Protein AF-A0A9D4PHZ8-F1 (afdb_monomer_lite)

Radius of gyration: 23.49 Å; chains: 1; bounding box: 63×41×73 Å

Secondary structure (DSSP, 8-state):
-HHHHHHHHHHHHHHHHHHHHHT-TT-HHHHHHHHHHHHHHHHHHHHHHHHHHHHHHHHH--SHHHHHHHHHHHHHHHHHHHHHHHHHHHHHHHHHHHHHHHHHHHHHHHHH--SHHHHHHHHHHHHHHHHHHHHHHHHHHHHHHHHHHHHHHHHHHHHHHHHTTGGGSHHHHHHHHHHHHHHHHHHHHHHHHHHHHHHHHHTTTTS-GGGGS-BSTTS-B-SHHHHHHHHHHHHHHHHHHHHHHHHHHHHHHHHT--

Sequence (258 aa):
MTLGSSRLLRFLRNSEAYEKSASFANAESRRLRVRIRKMASLVALVVVYGLGMTVYADSTTHDSRVRVPVLVCSSFTLFVFLFYDSLAYIILSSCSAVLTQYLRVELVALGSCRTPRHVEQVRLRLHAIKKLKCSLNKIWHPALAVWSACLILVLCITLYAIFDGHIGQPEVWLALAYAAYASMSFADVAISSQCLSDLVQYLHRTVDPEALCFTGGGFFRLNKALLVSMAGSIITYAVILVQTSDELADHVDVSRLV

InterPro domains:
  IPR013604 7TM chemosensory receptor [PF08395] (214-244)

Structure (mmCIF, N/CA/C/O backbone):
data_AF-A0A9D4PHZ8-F1
#
_entry.id   AF-A0A9D4PHZ8-F1
#
loop_
_atom_site.group_PDB
_atom_site.id
_atom_site.type_symbol
_atom_site.label_atom_id
_atom_site.label_alt_id
_atom_site.label_comp_id
_atom_site.label_asym_id
_atom_site.label_entity_id
_atom_site.label_seq_id
_atom_site.pdbx_PDB_ins_code
_atom_site.Cartn_x
_atom_site.Cartn_y
_atom_site.Cartn_z
_atom_site.occupancy
_atom_site.B_iso_or_equiv
_atom_site.auth_seq_id
_atom_site.auth_comp_id
_atom_site.auth_asym_id
_atom_site.auth_atom_id
_atom_site.pdbx_PDB_model_num
ATOM 1 N N . MET A 1 1 ? -14.728 -5.321 -10.213 1.00 49.44 1 MET A N 1
ATOM 2 C CA . MET A 1 1 ? -14.361 -4.374 -9.128 1.00 49.44 1 MET A CA 1
ATOM 3 C C . MET A 1 1 ? -15.541 -3.648 -8.459 1.00 49.44 1 MET A C 1
ATOM 5 O O . MET A 1 1 ? -15.346 -3.065 -7.399 1.00 49.44 1 MET A O 1
ATOM 9 N N . THR A 1 2 ? -16.775 -3.728 -8.972 1.00 55.25 2 THR A N 1
ATOM 10 C CA . THR A 1 2 ? -17.967 -3.055 -8.398 1.00 55.25 2 THR A CA 1
ATOM 11 C C . THR A 1 2 ? -18.376 -3.542 -6.998 1.00 55.25 2 THR A C 1
ATOM 13 O O . THR A 1 2 ? -19.007 -2.802 -6.248 1.00 55.25 2 THR A O 1
ATOM 16 N N . LEU A 1 3 ? -17.970 -4.749 -6.584 1.00 60.97 3 LEU A N 1
ATOM 17 C CA . LEU A 1 3 ? -18.271 -5.285 -5.247 1.00 60.97 3 LEU A CA 1
ATOM 18 C C . LEU A 1 3 ? -17.534 -4.581 -4.090 1.00 60.97 3 LEU A C 1
ATOM 20 O O . LEU A 1 3 ? -17.968 -4.690 -2.942 1.00 60.97 3 LEU A O 1
ATOM 24 N N . GLY A 1 4 ? -16.431 -3.876 -4.360 1.00 77.50 4 GLY A N 1
ATOM 25 C CA . GLY A 1 4 ? -15.645 -3.204 -3.319 1.00 77.50 4 GLY A CA 1
ATOM 26 C C . GLY A 1 4 ? -16.274 -1.897 -2.830 1.00 77.50 4 GLY A C 1
ATOM 27 O O . GLY A 1 4 ? -16.272 -1.619 -1.629 1.00 77.50 4 GLY A O 1
ATOM 28 N N . SER A 1 5 ? -16.867 -1.120 -3.740 1.00 86.25 5 SER A N 1
ATOM 29 C CA . SER A 1 5 ? -17.347 0.239 -3.452 1.00 86.25 5 SER A CA 1
ATOM 30 C C . SER A 1 5 ? -18.520 0.255 -2.471 1.00 86.25 5 SER A C 1
ATOM 32 O O . SER A 1 5 ? -18.519 1.040 -1.526 1.00 86.25 5 SER A O 1
ATOM 34 N N . SER A 1 6 ? -19.485 -0.657 -2.615 1.00 90.81 6 SER A N 1
ATOM 35 C CA . SER A 1 6 ? -20.643 -0.744 -1.712 1.00 90.81 6 SER A CA 1
ATOM 36 C C . SER A 1 6 ? -20.245 -1.120 -0.280 1.00 90.81 6 SER A C 1
ATOM 38 O O . SER A 1 6 ? -20.794 -0.585 0.687 1.00 90.81 6 SER A O 1
ATOM 40 N N . ARG A 1 7 ? -19.252 -2.005 -0.123 1.00 89.69 7 ARG A N 1
ATOM 41 C CA . ARG A 1 7 ? -18.705 -2.390 1.187 1.00 89.69 7 ARG A CA 1
ATOM 42 C C . ARG A 1 7 ? -17.924 -1.242 1.822 1.00 89.69 7 ARG A C 1
ATOM 44 O O . ARG A 1 7 ? -18.061 -1.024 3.025 1.00 89.69 7 ARG A O 1
ATOM 51 N N . LEU A 1 8 ? -17.161 -0.495 1.025 1.00 88.88 8 LEU A N 1
ATOM 52 C CA . LEU A 1 8 ? -16.434 0.687 1.484 1.00 88.88 8 LEU A CA 1
ATOM 53 C C . LEU A 1 8 ? -17.392 1.800 1.930 1.00 88.88 8 LEU A C 1
ATOM 55 O O . LEU A 1 8 ? -17.242 2.327 3.026 1.00 88.88 8 LEU A O 1
ATOM 59 N N . LEU A 1 9 ? -18.426 2.101 1.140 1.00 90.75 9 LEU A N 1
ATOM 60 C CA . LEU A 1 9 ? -19.460 3.074 1.509 1.00 90.75 9 LEU A CA 1
ATOM 61 C C . LEU A 1 9 ? -20.182 2.673 2.799 1.00 90.75 9 LEU A C 1
ATOM 63 O O . LEU A 1 9 ? -20.426 3.510 3.666 1.00 90.75 9 LEU A O 1
ATOM 67 N N . ARG A 1 10 ? -20.475 1.378 2.968 1.00 92.69 10 ARG A N 1
ATOM 68 C CA . ARG A 1 10 ? -21.056 0.856 4.211 1.00 92.69 10 ARG A CA 1
ATOM 69 C C . ARG A 1 10 ? -20.107 1.024 5.399 1.00 92.69 10 ARG A C 1
ATOM 71 O O . ARG A 1 10 ? -20.564 1.368 6.484 1.00 92.69 10 ARG A O 1
ATOM 78 N N . PHE A 1 11 ? -18.806 0.804 5.207 1.00 91.19 11 PHE A N 1
ATOM 79 C CA . PHE A 1 11 ? -17.797 1.071 6.232 1.00 91.19 11 PHE A CA 1
ATOM 80 C C . PHE A 1 11 ? -17.778 2.556 6.619 1.00 91.19 11 PHE A C 1
ATOM 82 O O . PHE A 1 11 ? -17.871 2.852 7.806 1.00 91.19 11 PHE A O 1
ATOM 89 N N . LEU A 1 12 ? -17.755 3.466 5.639 1.00 90.75 12 LEU A N 1
ATOM 90 C CA . LEU A 1 12 ? -17.748 4.915 5.875 1.00 90.75 12 LEU A CA 1
ATOM 91 C C . LEU A 1 12 ? -19.001 5.387 6.626 1.00 90.75 12 LEU A C 1
ATOM 93 O O . LEU A 1 12 ? -18.897 6.124 7.605 1.00 90.75 12 LEU A O 1
ATOM 97 N N . ARG A 1 13 ? -20.183 4.895 6.239 1.00 93.69 13 ARG A N 1
ATOM 98 C CA . ARG A 1 13 ? -21.441 5.196 6.939 1.00 93.69 13 ARG A CA 1
ATOM 99 C C . ARG A 1 13 ? -21.431 4.678 8.382 1.00 93.69 13 ARG A C 1
ATOM 101 O O . ARG A 1 13 ? -21.882 5.370 9.290 1.00 93.69 13 ARG A O 1
ATOM 108 N N . ASN A 1 14 ? -20.896 3.478 8.612 1.00 92.56 14 ASN A N 1
ATOM 109 C CA . ASN A 1 14 ? -20.778 2.921 9.962 1.00 92.56 14 ASN A CA 1
ATOM 110 C C . ASN A 1 14 ? -19.765 3.696 10.819 1.00 92.56 14 ASN A C 1
ATOM 112 O O . ASN A 1 14 ? -20.007 3.878 12.011 1.00 92.56 14 ASN A O 1
ATOM 116 N N . SER A 1 15 ? -18.652 4.159 10.239 1.00 89.31 15 SER A N 1
ATOM 117 C CA . SER A 1 15 ? -17.696 5.009 10.958 1.00 89.31 15 SER A CA 1
ATOM 118 C C . SER A 1 15 ? -18.285 6.377 11.290 1.00 89.31 15 SER A C 1
ATOM 120 O O . SER A 1 15 ? -18.078 6.860 12.395 1.00 89.31 15 SER A O 1
ATOM 122 N N . GLU A 1 16 ? -19.078 6.965 10.392 1.00 91.44 16 GLU A N 1
ATOM 123 C CA . GLU A 1 16 ? -19.761 8.238 10.644 1.00 91.44 16 GLU A CA 1
ATOM 124 C C . GLU A 1 16 ? -20.783 8.112 11.786 1.00 91.44 16 GLU A C 1
ATOM 126 O O . GLU A 1 16 ? -20.821 8.944 12.691 1.00 91.44 16 GLU A O 1
ATOM 131 N N . ALA A 1 17 ? -21.582 7.039 11.789 1.00 91.81 17 ALA A N 1
ATOM 132 C CA . ALA A 1 17 ? -22.517 6.754 12.878 1.00 91.81 17 ALA A CA 1
ATOM 133 C C . ALA A 1 17 ? -21.788 6.565 14.221 1.00 91.81 17 ALA A C 1
ATOM 135 O O . ALA A 1 17 ? -22.239 7.073 15.250 1.00 91.81 17 ALA A O 1
ATOM 136 N N . TYR A 1 18 ? -20.637 5.884 14.205 1.00 90.06 18 TYR A N 1
ATOM 137 C CA . TYR A 1 18 ? -19.785 5.740 15.383 1.00 90.06 18 TYR A CA 1
ATOM 138 C C . TYR A 1 18 ? -19.256 7.097 15.867 1.00 90.06 18 TYR A C 1
ATOM 140 O O . TYR A 1 18 ? -19.354 7.405 17.054 1.00 90.06 18 TYR A O 1
ATOM 148 N N . GLU A 1 19 ? -18.762 7.936 14.957 1.00 89.75 19 GLU A N 1
ATOM 149 C CA . GLU A 1 19 ? -18.210 9.255 15.276 1.00 89.75 19 GLU A CA 1
ATOM 150 C C . GLU A 1 19 ? -19.261 10.182 15.901 1.00 89.75 19 GLU A C 1
ATOM 152 O O . GLU A 1 19 ? -18.988 10.805 16.930 1.00 89.75 19 GLU A O 1
ATOM 157 N N . LYS A 1 20 ? -20.490 10.174 15.364 1.00 90.38 20 LYS A N 1
ATOM 158 C CA . LYS A 1 20 ? -21.647 10.881 15.939 1.00 90.38 20 LYS A CA 1
ATOM 159 C C . LYS A 1 20 ? -21.980 10.395 17.352 1.00 90.38 20 LYS A C 1
ATOM 161 O O . LYS A 1 20 ? -22.294 11.206 18.215 1.00 90.38 20 LYS A O 1
ATOM 166 N N . SER A 1 21 ? -21.876 9.089 17.610 1.00 89.12 21 SER A N 1
ATOM 167 C CA . SER A 1 21 ? -22.185 8.511 18.928 1.00 89.12 21 SER A CA 1
ATOM 168 C C . SER A 1 21 ? -21.117 8.767 20.000 1.00 89.12 21 SER A C 1
ATOM 170 O O . SER A 1 21 ? -21.415 8.726 21.193 1.00 89.12 21 SER A O 1
ATOM 172 N N . ALA A 1 22 ? -19.872 9.016 19.591 1.00 84.00 22 ALA A N 1
ATOM 173 C CA . ALA A 1 22 ? -18.721 9.097 20.487 1.00 84.00 22 ALA A CA 1
ATOM 174 C C . ALA A 1 22 ? -18.224 10.536 20.741 1.00 84.00 22 ALA A C 1
ATOM 176 O O . ALA A 1 22 ? -17.282 10.721 21.507 1.00 84.00 22 ALA A O 1
ATOM 177 N N . SER A 1 23 ? -18.876 11.552 20.159 1.00 82.38 23 SER A N 1
ATOM 178 C CA . SER A 1 23 ? -18.613 12.982 20.405 1.00 82.38 23 SER A CA 1
ATOM 179 C C . SER A 1 23 ? -17.144 13.403 20.199 1.00 82.38 23 SER A C 1
ATOM 181 O O . SER A 1 23 ? -16.556 14.123 21.012 1.00 82.38 23 SER A O 1
ATOM 183 N N . PHE A 1 24 ? -16.524 12.974 19.096 1.00 78.75 24 PHE A N 1
ATOM 184 C CA . PHE A 1 24 ? -15.138 13.330 18.763 1.00 78.75 24 PHE A CA 1
ATOM 185 C C . PHE A 1 24 ? -15.004 14.775 18.236 1.00 78.75 24 PHE A C 1
ATOM 187 O O . PHE A 1 24 ? -14.798 14.984 17.046 1.00 78.75 24 PHE A O 1
ATOM 194 N N . ALA A 1 25 ? -15.061 15.784 19.111 1.00 67.81 25 ALA A N 1
ATOM 195 C CA . ALA A 1 25 ? -14.931 17.194 18.706 1.00 67.81 25 ALA A CA 1
ATOM 196 C C . ALA A 1 25 ? -13.485 17.636 18.362 1.00 67.81 25 ALA A C 1
ATOM 198 O O . ALA A 1 25 ? -13.296 18.598 17.630 1.00 67.81 25 ALA A O 1
ATOM 199 N N . ASN A 1 26 ? -12.449 16.924 18.833 1.00 67.38 26 ASN A N 1
ATOM 200 C CA . ASN A 1 26 ? -11.047 17.391 18.769 1.00 67.38 26 ASN A CA 1
ATOM 201 C C . ASN A 1 26 ? -10.108 16.581 17.845 1.00 67.38 26 ASN A C 1
ATOM 203 O O . ASN A 1 26 ? -8.886 16.737 17.904 1.00 67.38 26 ASN A O 1
ATOM 207 N N . ALA A 1 27 ? -10.624 15.692 16.991 1.00 66.94 27 ALA A N 1
ATOM 208 C CA . ALA A 1 27 ? -9.777 14.807 16.174 1.00 66.94 27 ALA A CA 1
ATOM 209 C C . ALA A 1 27 ? -9.234 15.449 14.876 1.00 66.94 27 ALA A C 1
ATOM 211 O O . ALA A 1 27 ? -8.373 14.866 14.210 1.00 66.94 27 ALA A O 1
ATOM 212 N N . GLU A 1 28 ? -9.707 16.638 14.500 1.00 76.69 28 GLU A N 1
ATOM 213 C CA . GLU A 1 28 ? -9.520 17.187 13.153 1.00 76.69 28 GLU A CA 1
ATOM 214 C C . GLU A 1 28 ? -8.088 17.683 12.872 1.00 76.69 28 GLU A C 1
ATOM 216 O O . GLU A 1 28 ? -7.499 17.331 11.845 1.00 76.69 28 GLU A O 1
ATOM 221 N N . SER A 1 29 ? -7.452 18.387 13.818 1.00 74.12 29 SER A N 1
ATOM 222 C CA . SER A 1 29 ? -6.110 18.963 13.598 1.00 74.12 29 SER A CA 1
ATOM 223 C C . SER A 1 29 ? -5.018 17.899 13.405 1.00 74.12 29 SER A C 1
ATOM 225 O O . SER A 1 29 ? -4.116 18.054 12.576 1.00 74.12 29 SER A O 1
ATOM 227 N N . ARG A 1 30 ? -5.115 16.760 14.111 1.00 70.94 30 ARG A N 1
ATOM 228 C CA . ARG A 1 30 ? -4.179 15.631 13.946 1.00 70.94 30 ARG A CA 1
ATOM 229 C C . ARG A 1 30 ? -4.377 14.904 12.617 1.00 70.94 30 ARG A C 1
ATOM 231 O O . ARG A 1 30 ? -3.394 14.424 12.053 1.00 70.94 30 ARG A O 1
ATOM 238 N N . ARG A 1 31 ? -5.611 14.829 12.099 1.00 76.69 31 ARG A N 1
ATOM 239 C CA . ARG A 1 31 ? -5.890 14.228 10.779 1.00 76.69 31 ARG A CA 1
ATOM 240 C C . ARG A 1 31 ? -5.235 15.035 9.658 1.00 76.69 31 ARG A C 1
ATOM 242 O O . ARG A 1 31 ? -4.688 14.437 8.733 1.00 76.69 31 ARG A O 1
ATOM 249 N N . LEU A 1 32 ? -5.223 16.365 9.769 1.00 79.38 32 LEU A N 1
ATOM 250 C CA . LEU A 1 32 ? -4.638 17.245 8.756 1.00 79.38 32 LEU A CA 1
ATOM 251 C C . LEU A 1 32 ? -3.134 16.998 8.563 1.00 79.38 32 LEU A C 1
ATOM 253 O O . LEU A 1 32 ? -2.682 16.820 7.435 1.00 79.38 32 LEU A O 1
ATOM 257 N N . ARG A 1 33 ? -2.358 16.901 9.652 1.00 76.62 33 ARG A N 1
ATOM 258 C CA . ARG A 1 33 ? -0.895 16.722 9.569 1.00 76.62 33 ARG A CA 1
ATOM 259 C C . ARG A 1 33 ? -0.500 15.413 8.871 1.00 76.62 33 ARG A C 1
ATOM 261 O O . ARG A 1 33 ? 0.419 15.395 8.056 1.00 76.62 33 ARG A O 1
ATOM 268 N N . VAL A 1 34 ? -1.224 14.325 9.150 1.00 77.50 34 VAL A N 1
ATOM 269 C CA . VAL A 1 34 ? -1.001 13.024 8.494 1.00 77.50 34 VAL A CA 1
ATOM 270 C C . VAL A 1 34 ? -1.370 13.085 7.009 1.00 77.50 34 VAL A C 1
ATOM 272 O O . VAL A 1 34 ? -0.656 12.510 6.190 1.00 77.50 34 VAL A O 1
ATOM 275 N N . ARG A 1 35 ? -2.443 13.802 6.645 1.00 81.62 35 ARG A N 1
ATOM 276 C CA . ARG A 1 35 ? -2.824 14.014 5.239 1.00 81.62 35 ARG A CA 1
ATOM 277 C C . ARG A 1 35 ? -1.765 14.804 4.477 1.00 81.62 35 ARG A C 1
ATOM 279 O O . ARG A 1 35 ? -1.376 14.368 3.402 1.00 81.62 35 ARG A O 1
ATOM 286 N N . ILE A 1 36 ? -1.252 15.896 5.047 1.00 83.62 36 ILE A N 1
ATOM 287 C CA . ILE A 1 36 ? -0.220 16.728 4.405 1.00 83.62 36 ILE A CA 1
ATOM 288 C C . ILE A 1 36 ? 1.023 15.895 4.077 1.00 83.62 36 ILE A C 1
ATOM 290 O O . ILE A 1 36 ? 1.494 15.932 2.946 1.00 83.62 36 ILE A O 1
ATOM 294 N N . ARG A 1 37 ? 1.511 15.080 5.024 1.00 81.50 37 ARG A N 1
ATOM 295 C CA . ARG A 1 37 ? 2.687 14.220 4.795 1.00 81.50 37 ARG A CA 1
ATOM 296 C C . ARG A 1 37 ? 2.482 13.246 3.626 1.00 81.50 37 ARG A C 1
ATOM 298 O O . ARG A 1 37 ? 3.387 13.066 2.822 1.00 81.50 37 ARG A O 1
ATOM 305 N N . LYS A 1 38 ? 1.295 12.641 3.523 1.00 83.44 38 LYS A N 1
ATOM 306 C CA . LYS A 1 38 ? 0.949 11.691 2.449 1.00 83.44 38 LYS A CA 1
ATOM 307 C C . LYS A 1 38 ? 0.768 12.371 1.094 1.00 83.44 38 LYS A C 1
ATOM 309 O O . LYS A 1 38 ? 1.149 11.819 0.070 1.00 83.44 38 LYS A O 1
ATOM 314 N N . MET A 1 39 ? 0.202 13.576 1.088 1.00 85.06 39 MET A N 1
ATOM 315 C CA . MET A 1 39 ? 0.101 14.377 -0.131 1.00 85.06 39 MET A CA 1
ATOM 316 C C . MET A 1 39 ? 1.486 14.807 -0.610 1.00 85.06 39 MET A C 1
ATOM 318 O O . MET A 1 39 ? 1.751 14.738 -1.802 1.00 85.06 39 MET A O 1
ATOM 322 N N . ALA A 1 40 ? 2.393 15.169 0.301 1.00 84.94 40 ALA A N 1
ATOM 323 C CA . ALA A 1 40 ? 3.766 15.514 -0.053 1.00 84.94 40 ALA A CA 1
ATOM 324 C C . ALA A 1 40 ? 4.519 14.334 -0.691 1.00 84.94 40 ALA A C 1
ATOM 326 O O . ALA A 1 40 ? 5.175 14.529 -1.709 1.00 84.94 40 ALA A O 1
ATOM 327 N N . SER A 1 41 ? 4.386 13.110 -0.158 1.00 81.25 41 SER A N 1
ATOM 328 C CA . SER A 1 41 ? 5.023 11.929 -0.763 1.00 81.25 41 SER A CA 1
ATOM 329 C C . SER A 1 41 ? 4.448 11.594 -2.142 1.00 81.25 41 SER A C 1
ATOM 331 O O . SER A 1 41 ? 5.193 11.203 -3.034 1.00 81.25 41 SER A O 1
ATOM 333 N N . LEU A 1 42 ? 3.141 11.788 -2.339 1.00 85.00 42 LEU A N 1
ATOM 334 C CA . LEU A 1 42 ? 2.497 11.611 -3.640 1.00 85.00 42 LEU A CA 1
ATOM 335 C C . LEU A 1 42 ? 2.948 12.666 -4.653 1.00 85.00 42 LEU A C 1
ATOM 337 O O . LEU A 1 42 ? 3.269 12.327 -5.785 1.00 85.00 42 LEU A O 1
ATOM 341 N N . VAL A 1 43 ? 3.012 13.936 -4.247 1.00 88.62 43 VAL A N 1
ATOM 342 C CA . VAL A 1 43 ? 3.496 15.025 -5.107 1.00 88.62 43 VAL A CA 1
ATOM 343 C C . VAL A 1 43 ? 4.951 14.785 -5.499 1.00 88.62 43 VAL A C 1
ATOM 345 O O . VAL A 1 43 ? 5.279 14.891 -6.676 1.00 88.62 43 VAL A O 1
ATOM 348 N N . ALA A 1 44 ? 5.806 14.396 -4.548 1.00 86.06 44 ALA A N 1
ATOM 349 C CA . ALA A 1 44 ? 7.195 14.053 -4.835 1.00 86.06 44 ALA A CA 1
ATOM 350 C C . ALA A 1 44 ? 7.298 12.920 -5.867 1.00 86.06 44 ALA A C 1
ATOM 352 O O . ALA A 1 44 ? 8.068 13.033 -6.817 1.00 86.06 44 ALA A O 1
ATOM 353 N N . LEU A 1 45 ? 6.477 11.872 -5.733 1.00 84.69 45 LEU A N 1
ATOM 354 C CA . LEU A 1 45 ? 6.439 10.776 -6.698 1.00 84.69 45 LEU A CA 1
ATOM 355 C C . LEU A 1 45 ? 6.029 11.255 -8.092 1.00 84.69 45 LEU A C 1
ATOM 357 O O . LEU A 1 45 ? 6.716 10.944 -9.057 1.00 84.69 45 LEU A O 1
ATOM 361 N N . VAL A 1 46 ? 4.942 12.026 -8.195 1.00 88.00 46 VAL A N 1
ATOM 362 C CA . VAL A 1 46 ? 4.444 12.570 -9.469 1.00 88.00 46 VAL A CA 1
ATOM 363 C C . VAL A 1 46 ? 5.510 13.428 -10.150 1.00 88.00 46 VAL A C 1
ATOM 365 O O . VAL A 1 46 ? 5.692 13.322 -11.359 1.00 88.00 46 VAL A O 1
ATOM 368 N N . VAL A 1 47 ? 6.242 14.241 -9.383 1.00 88.31 47 VAL A N 1
ATOM 369 C CA . VAL A 1 47 ? 7.325 15.085 -9.906 1.00 88.31 47 VAL A CA 1
ATOM 370 C C . VAL A 1 47 ? 8.490 14.237 -10.416 1.00 88.31 47 VAL A C 1
ATOM 372 O O . VAL A 1 47 ? 8.906 14.417 -11.557 1.00 88.31 47 VAL A O 1
ATOM 375 N N . VAL A 1 48 ? 8.989 13.290 -9.613 1.00 86.38 48 VAL A N 1
ATOM 376 C CA . VAL A 1 48 ? 10.112 12.414 -10.000 1.00 86.38 48 VAL A CA 1
ATOM 377 C C . VAL A 1 48 ? 9.765 11.601 -11.246 1.00 86.38 48 VAL A C 1
ATOM 379 O O . VAL A 1 48 ? 10.552 11.537 -12.187 1.00 86.38 48 VAL A O 1
ATOM 382 N N . TYR A 1 49 ? 8.560 11.039 -11.290 1.00 84.31 49 TYR A N 1
ATOM 383 C CA . TYR A 1 49 ? 8.089 10.274 -12.437 1.00 84.31 49 TYR A CA 1
ATOM 384 C C . TYR A 1 49 ? 7.855 11.126 -13.679 1.00 84.31 49 TYR A C 1
ATOM 386 O O . TYR A 1 49 ? 8.217 10.711 -14.776 1.00 84.31 49 TYR A O 1
ATOM 394 N N . GLY A 1 50 ? 7.251 12.306 -13.521 1.00 85.88 50 GLY A N 1
ATOM 395 C CA . GLY A 1 50 ? 7.034 13.236 -14.623 1.00 85.88 50 GLY A CA 1
ATOM 396 C C . GLY A 1 50 ? 8.356 13.616 -15.285 1.00 85.88 50 GLY A C 1
ATOM 397 O O . GLY A 1 50 ? 8.484 13.507 -16.501 1.00 85.88 50 GLY A O 1
ATOM 398 N N . LEU A 1 51 ? 9.365 13.956 -14.478 1.00 87.19 51 LEU A N 1
ATOM 399 C CA . LEU A 1 51 ? 10.712 14.254 -14.964 1.00 87.19 51 LEU A CA 1
ATOM 400 C C . LEU A 1 51 ? 11.357 13.036 -15.640 1.00 87.19 51 LEU A C 1
ATOM 402 O O . LEU A 1 51 ? 11.837 13.153 -16.767 1.00 87.19 51 LEU A O 1
ATOM 406 N N . GLY A 1 52 ? 11.301 11.856 -15.015 1.00 85.19 52 GLY A N 1
ATOM 407 C CA . GLY A 1 52 ? 11.848 10.624 -15.595 1.00 85.19 52 GLY A CA 1
ATOM 408 C C . GLY A 1 52 ? 11.236 10.285 -16.957 1.00 85.19 52 GLY A C 1
ATOM 409 O O . GLY A 1 52 ? 11.957 9.985 -17.905 1.00 85.19 52 GLY A O 1
ATOM 410 N N . MET A 1 53 ? 9.918 10.436 -17.095 1.00 84.12 53 MET A N 1
ATOM 411 C CA . MET A 1 53 ? 9.219 10.220 -18.363 1.00 84.12 53 MET A CA 1
ATOM 412 C C . MET A 1 53 ? 9.601 11.239 -19.437 1.00 84.12 53 MET A C 1
ATOM 414 O O . MET A 1 53 ? 9.708 10.871 -20.606 1.00 84.12 53 MET A O 1
ATOM 418 N N . THR A 1 54 ? 9.817 12.507 -19.071 1.00 85.31 54 THR A N 1
ATOM 419 C CA . THR A 1 54 ? 10.259 13.519 -20.045 1.00 85.31 54 THR A CA 1
ATOM 420 C C . THR A 1 54 ? 11.654 13.227 -20.586 1.00 85.31 54 THR A C 1
ATOM 422 O O . THR A 1 54 ? 11.866 13.364 -21.789 1.00 85.31 54 THR A O 1
ATOM 425 N N . VAL A 1 55 ? 12.568 12.756 -19.730 1.00 86.19 55 VAL A N 1
ATOM 426 C CA . VAL A 1 55 ? 13.920 12.335 -20.128 1.00 86.19 55 VAL A CA 1
ATOM 427 C C . VAL A 1 55 ? 13.853 11.085 -21.005 1.00 8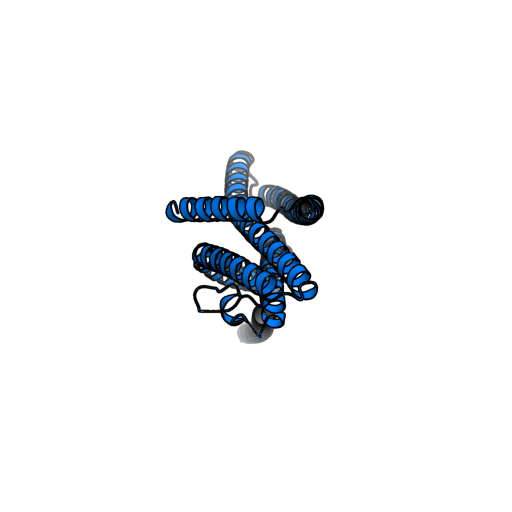6.19 55 VAL A C 1
ATOM 429 O O . VAL A 1 55 ? 14.477 11.038 -22.060 1.00 86.19 55 VAL A O 1
ATOM 432 N N . TYR A 1 56 ? 13.033 10.105 -20.622 1.00 84.44 56 TYR A N 1
ATOM 433 C CA . TYR A 1 56 ? 12.844 8.870 -21.382 1.00 84.44 56 TYR A CA 1
ATOM 434 C C . TYR A 1 56 ? 12.272 9.103 -22.790 1.00 84.44 56 TYR A C 1
ATOM 436 O O . TYR A 1 56 ? 12.716 8.509 -23.775 1.00 84.44 56 TYR A O 1
ATOM 444 N N . ALA A 1 57 ? 11.277 9.984 -22.906 1.00 85.00 57 ALA A N 1
ATOM 445 C CA . ALA A 1 57 ? 10.702 10.333 -24.199 1.00 85.00 57 ALA A CA 1
ATOM 446 C C . ALA A 1 57 ? 11.723 11.040 -25.104 1.00 85.00 57 ALA A C 1
ATOM 448 O O . ALA A 1 57 ? 11.670 10.884 -26.321 1.00 85.00 57 ALA A O 1
ATOM 449 N N . ASP A 1 58 ? 12.652 11.802 -24.524 1.00 85.88 58 ASP A N 1
ATOM 450 C CA . ASP A 1 58 ? 13.724 12.456 -25.274 1.00 85.88 58 ASP A CA 1
ATOM 451 C C . ASP A 1 58 ? 14.766 11.448 -25.784 1.00 85.88 58 ASP A C 1
ATOM 453 O O . ASP A 1 58 ? 15.201 11.555 -26.926 1.00 85.88 58 ASP A O 1
ATOM 457 N N . SER A 1 59 ? 15.099 10.419 -24.994 1.00 85.44 59 SER A N 1
ATOM 458 C CA . SER A 1 59 ? 16.094 9.408 -25.380 1.00 85.44 59 SER A CA 1
ATOM 459 C C . SER A 1 59 ? 15.594 8.392 -26.410 1.00 85.44 59 SER A C 1
ATOM 461 O O . SER A 1 59 ? 16.386 7.869 -27.189 1.00 85.44 59 SER A O 1
ATOM 463 N N . THR A 1 60 ? 14.297 8.073 -26.409 1.00 85.12 60 THR A N 1
ATOM 464 C CA . THR A 1 60 ? 13.765 6.917 -27.161 1.00 85.12 60 THR A CA 1
ATOM 465 C C . THR A 1 60 ? 13.295 7.279 -28.570 1.00 85.12 60 THR A C 1
ATOM 467 O O . THR A 1 60 ? 13.382 6.467 -29.489 1.00 85.12 60 THR A O 1
ATOM 470 N N . THR A 1 61 ? 12.783 8.495 -28.775 1.00 86.00 61 THR A N 1
ATOM 471 C CA . THR A 1 61 ? 12.199 8.893 -30.064 1.00 86.00 61 THR A CA 1
ATOM 472 C C . THR A 1 61 ? 13.050 9.947 -30.754 1.00 86.00 61 THR A C 1
ATOM 474 O O . THR A 1 61 ? 12.950 11.133 -30.446 1.00 86.00 61 THR A O 1
ATOM 477 N N . HIS A 1 62 ? 13.843 9.515 -31.736 1.00 86.50 62 HIS A N 1
ATOM 478 C CA . HIS A 1 62 ? 14.584 10.427 -32.609 1.00 86.50 62 HIS A CA 1
ATOM 479 C C . HIS A 1 62 ? 13.668 11.121 -33.643 1.00 86.50 62 HIS A C 1
ATOM 481 O O . HIS A 1 62 ? 14.008 12.189 -34.152 1.00 86.50 62 HIS A O 1
ATOM 487 N N . ASP A 1 63 ? 12.495 10.533 -33.928 1.00 91.62 63 ASP A N 1
ATOM 488 C CA . ASP A 1 63 ? 11.463 11.086 -34.814 1.00 91.62 63 ASP A CA 1
ATOM 489 C C . ASP A 1 63 ? 10.422 11.906 -34.026 1.00 91.62 63 ASP A C 1
ATOM 491 O O . ASP A 1 63 ? 9.717 11.404 -33.143 1.00 91.62 63 ASP A O 1
ATOM 495 N N . SER A 1 64 ? 10.294 13.186 -34.382 1.00 87.62 64 SER A N 1
ATOM 496 C CA . SER A 1 64 ? 9.403 14.148 -33.729 1.00 87.62 64 SER A CA 1
ATOM 497 C C . SER A 1 64 ? 7.917 13.818 -33.893 1.00 87.62 64 SER A C 1
ATOM 499 O O . SER A 1 64 ? 7.113 14.203 -33.041 1.00 87.62 64 SER A O 1
ATOM 501 N N . ARG A 1 65 ? 7.531 13.074 -34.941 1.00 92.38 65 ARG A N 1
ATOM 502 C CA . ARG A 1 65 ? 6.121 12.736 -35.209 1.00 92.38 65 ARG A CA 1
ATOM 503 C C . ARG A 1 65 ? 5.575 11.667 -34.266 1.00 92.38 65 ARG A C 1
ATOM 505 O O . ARG A 1 65 ? 4.403 11.718 -33.900 1.00 92.38 65 ARG A O 1
ATOM 512 N N . VAL A 1 66 ? 6.418 10.725 -33.847 1.00 90.75 66 VAL A N 1
ATOM 513 C CA . VAL A 1 66 ? 6.035 9.615 -32.954 1.00 90.75 66 VAL A CA 1
ATOM 514 C C . VAL A 1 66 ? 6.200 9.998 -31.477 1.00 90.75 66 VAL A C 1
ATOM 516 O O . VAL A 1 66 ? 5.532 9.440 -30.607 1.00 90.75 66 VAL A O 1
ATOM 519 N N . ARG A 1 67 ? 7.010 11.02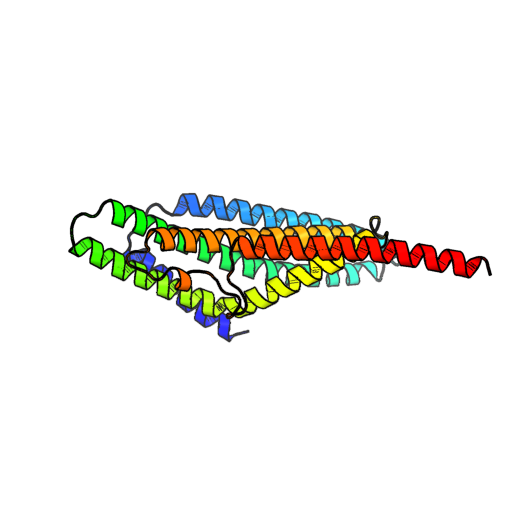2 -31.183 1.00 88.69 67 ARG A N 1
ATOM 520 C CA . ARG A 1 67 ? 7.272 11.503 -29.820 1.00 88.69 67 ARG A CA 1
ATOM 521 C C . ARG A 1 67 ? 6.011 11.932 -29.066 1.00 88.69 67 ARG A C 1
ATOM 523 O O . ARG A 1 67 ? 5.806 11.525 -27.925 1.00 88.69 67 ARG A O 1
ATOM 530 N N . VAL A 1 68 ? 5.160 12.748 -29.692 1.00 89.31 68 VAL A N 1
ATOM 531 C CA . VAL A 1 68 ? 3.944 13.287 -29.054 1.00 89.31 68 VAL A CA 1
ATOM 532 C C . VAL A 1 68 ? 2.954 12.183 -28.650 1.00 89.31 68 VAL A C 1
ATOM 534 O O . VAL A 1 68 ? 2.572 12.157 -27.479 1.00 89.31 68 VAL A O 1
ATOM 537 N N . PRO A 1 69 ? 2.539 11.252 -29.536 1.00 90.12 69 PRO A N 1
ATOM 538 C CA . PRO A 1 69 ? 1.590 10.209 -29.148 1.00 90.12 69 PRO A CA 1
ATOM 539 C C . PRO A 1 69 ? 2.162 9.241 -28.106 1.00 90.12 69 PRO A C 1
ATOM 541 O O . PRO A 1 69 ? 1.426 8.842 -27.203 1.00 90.12 69 PRO A O 1
ATOM 544 N N . VAL A 1 70 ? 3.459 8.905 -28.175 1.00 86.75 70 VAL A N 1
ATOM 545 C CA . VAL A 1 70 ? 4.117 8.068 -27.157 1.00 86.75 70 VAL A CA 1
ATOM 546 C C . VAL A 1 70 ? 4.099 8.768 -25.801 1.00 86.75 70 VAL A C 1
ATOM 548 O O . VAL A 1 70 ? 3.645 8.177 -24.826 1.00 86.75 70 VAL A O 1
ATOM 551 N N . LEU A 1 71 ? 4.482 10.047 -25.742 1.00 87.88 71 LEU A N 1
ATOM 552 C CA . LEU A 1 71 ? 4.458 10.818 -24.499 1.00 87.88 71 LEU A CA 1
ATOM 553 C C . LEU A 1 71 ? 3.048 10.880 -23.898 1.00 87.88 71 LEU A C 1
ATOM 555 O O . LEU A 1 71 ? 2.883 10.606 -22.713 1.00 87.88 71 LEU A O 1
ATOM 559 N N . VAL A 1 72 ? 2.025 11.176 -24.707 1.00 90.44 72 VAL A N 1
ATOM 560 C CA . VAL A 1 72 ? 0.628 11.243 -24.242 1.00 90.44 72 VAL A CA 1
ATOM 561 C C . VAL A 1 72 ? 0.151 9.888 -23.716 1.00 90.44 72 VAL A C 1
ATOM 563 O O . VAL A 1 72 ? -0.429 9.823 -22.631 1.00 90.44 72 VAL A O 1
ATOM 566 N N . CYS A 1 73 ? 0.419 8.800 -24.443 1.00 89.31 73 CYS A N 1
ATOM 567 C CA . CYS A 1 73 ? 0.015 7.452 -24.046 1.00 89.31 73 CYS A CA 1
ATOM 568 C C . CYS A 1 73 ? 0.717 7.003 -22.755 1.00 89.31 73 CYS A C 1
ATOM 570 O O . CYS A 1 73 ? 0.072 6.501 -21.828 1.00 89.31 73 CYS A O 1
ATOM 572 N N . SER A 1 74 ? 2.025 7.245 -22.650 1.00 84.44 74 SER A N 1
ATOM 573 C CA . SER A 1 74 ? 2.801 6.907 -21.461 1.00 84.44 74 SER A CA 1
ATOM 574 C C . SER A 1 74 ? 2.405 7.764 -20.258 1.00 84.44 74 SER A C 1
ATOM 576 O O . SER A 1 74 ? 2.236 7.226 -19.166 1.00 84.44 74 SER A O 1
ATOM 578 N N . SER A 1 75 ? 2.169 9.069 -20.439 1.00 86.31 75 SER A N 1
ATOM 579 C CA . SER A 1 75 ? 1.647 9.942 -19.379 1.00 86.31 75 SER A CA 1
ATOM 580 C C . SER A 1 75 ? 0.264 9.500 -18.902 1.00 86.31 75 SER A C 1
ATOM 582 O O . SER A 1 75 ? 0.010 9.488 -17.699 1.00 86.31 75 SER A O 1
ATOM 584 N N . PHE A 1 76 ? -0.623 9.097 -19.815 1.00 89.94 76 PHE A N 1
ATOM 585 C CA . PHE A 1 76 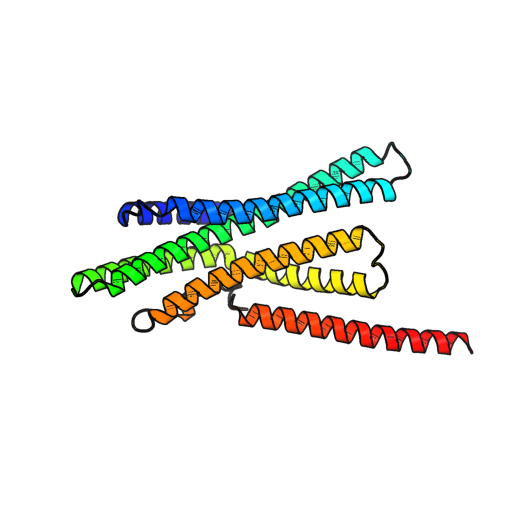? -1.949 8.601 -19.454 1.00 89.94 76 PHE A CA 1
ATOM 586 C C . PHE A 1 76 ? -1.876 7.279 -18.682 1.00 89.94 76 PHE A C 1
ATOM 588 O O . PHE A 1 76 ? -2.485 7.148 -17.621 1.00 89.94 76 PHE A O 1
ATOM 595 N N . THR A 1 77 ? -1.084 6.321 -19.168 1.00 85.75 77 THR A N 1
ATOM 596 C CA . THR A 1 77 ? -0.878 5.023 -18.504 1.00 85.75 77 THR A CA 1
ATOM 597 C C . THR A 1 77 ? -0.299 5.216 -17.104 1.00 85.75 77 THR A C 1
ATOM 599 O O . THR A 1 77 ? -0.801 4.645 -16.134 1.00 85.75 77 THR A O 1
ATOM 602 N N . LEU A 1 78 ? 0.697 6.094 -16.979 1.00 83.19 78 LEU A N 1
ATOM 603 C CA . LEU A 1 78 ? 1.287 6.460 -15.700 1.00 83.19 78 LEU A CA 1
ATOM 604 C C . LEU A 1 78 ? 0.258 7.101 -14.767 1.00 83.19 78 LEU A C 1
ATOM 606 O O . LEU A 1 78 ? 0.185 6.731 -13.599 1.00 83.19 78 LEU A O 1
ATOM 610 N N . PHE A 1 79 ? -0.547 8.041 -15.261 1.00 85.56 79 PHE A N 1
ATOM 611 C CA . PHE A 1 79 ? -1.575 8.694 -14.457 1.00 85.56 79 PHE A CA 1
ATOM 612 C C . PHE A 1 79 ? -2.585 7.682 -13.912 1.00 85.56 79 PHE A C 1
ATOM 614 O O . PHE A 1 79 ? -2.888 7.699 -12.721 1.00 85.56 79 PHE A O 1
ATOM 621 N N . VAL A 1 80 ? -3.064 6.765 -14.756 1.00 87.38 80 VAL A N 1
ATOM 622 C CA . VAL A 1 80 ? -3.994 5.704 -14.345 1.00 87.38 80 VAL A CA 1
ATOM 623 C C . VAL A 1 80 ? -3.354 4.795 -13.296 1.00 87.38 80 VAL A C 1
ATOM 625 O O . VAL A 1 80 ? -3.990 4.488 -12.286 1.00 87.38 80 VAL A O 1
ATOM 628 N N . PHE A 1 81 ? -2.096 4.403 -13.496 1.00 83.88 81 PHE A N 1
ATOM 629 C CA . PHE A 1 81 ? -1.361 3.551 -12.566 1.00 83.88 81 PHE A CA 1
ATOM 630 C C . PHE A 1 81 ? -1.124 4.233 -11.212 1.00 83.88 81 PHE A C 1
ATOM 632 O O . PHE A 1 81 ? -1.480 3.682 -10.169 1.00 83.88 81 PHE A O 1
ATOM 639 N N . LEU A 1 82 ? -0.605 5.465 -11.226 1.00 82.69 82 LEU A N 1
ATOM 640 C CA . LEU A 1 82 ? -0.379 6.270 -10.028 1.00 82.69 82 LEU A CA 1
ATOM 641 C C . LEU A 1 82 ? -1.679 6.521 -9.279 1.00 82.69 82 LEU A C 1
ATOM 643 O O . LEU A 1 82 ? -1.706 6.402 -8.057 1.00 82.69 82 LEU A O 1
ATOM 647 N N . PHE A 1 83 ? -2.757 6.848 -9.991 1.00 84.69 83 PHE A N 1
ATOM 648 C CA . PHE A 1 83 ? -4.058 7.071 -9.380 1.00 84.69 83 PHE A CA 1
ATOM 649 C C . PHE A 1 83 ? -4.580 5.796 -8.722 1.00 84.69 83 PHE A C 1
ATOM 651 O O . PHE A 1 83 ? -5.051 5.848 -7.589 1.00 84.69 83 PHE A O 1
ATOM 658 N N . TYR A 1 84 ? -4.458 4.651 -9.392 1.00 85.38 84 TYR A N 1
ATOM 659 C CA . TYR A 1 84 ? -4.900 3.368 -8.861 1.00 85.38 84 TYR A CA 1
ATOM 660 C C . TYR A 1 84 ? -4.139 2.969 -7.584 1.00 85.38 84 TYR A C 1
ATOM 662 O O . TYR A 1 84 ? -4.769 2.684 -6.561 1.00 85.38 84 TYR A O 1
ATOM 670 N N . ASP A 1 85 ? -2.804 3.011 -7.615 1.00 85.38 85 ASP A N 1
ATOM 671 C CA . ASP A 1 85 ? -1.946 2.625 -6.484 1.00 85.38 85 ASP A CA 1
ATOM 672 C C . ASP A 1 85 ? -2.067 3.624 -5.317 1.00 85.38 85 ASP A C 1
ATOM 674 O O . ASP A 1 85 ? -2.324 3.261 -4.163 1.00 85.38 85 ASP A O 1
ATOM 678 N N . SER A 1 86 ? -2.022 4.922 -5.630 1.00 86.50 86 SER A N 1
ATOM 679 C CA . SER A 1 86 ? -2.128 5.986 -4.628 1.00 86.50 86 SER A CA 1
ATOM 680 C C . SER A 1 86 ? -3.491 6.017 -3.952 1.00 86.50 86 SER A C 1
ATOM 682 O O . SER A 1 86 ? -3.573 6.253 -2.747 1.00 86.50 86 SER A O 1
ATOM 684 N N . LEU A 1 87 ? -4.580 5.790 -4.692 1.00 86.88 87 LEU A N 1
ATOM 685 C CA . LEU A 1 87 ? -5.927 5.803 -4.125 1.00 86.88 87 LEU A CA 1
ATOM 686 C C . LEU A 1 87 ? -6.106 4.660 -3.125 1.00 86.88 87 LEU A C 1
ATOM 688 O O . LEU A 1 87 ? -6.662 4.876 -2.044 1.00 86.88 87 LEU A O 1
ATOM 692 N N . ALA A 1 88 ? -5.583 3.472 -3.440 1.00 87.38 88 ALA A N 1
ATOM 693 C CA . ALA A 1 88 ? -5.582 2.344 -2.519 1.00 87.38 88 ALA A CA 1
ATOM 694 C C . ALA A 1 88 ? -4.827 2.670 -1.223 1.00 87.38 88 ALA A C 1
ATOM 696 O O . ALA A 1 88 ? -5.381 2.523 -0.125 1.00 87.38 88 ALA A O 1
ATOM 697 N N . TYR A 1 89 ? -3.608 3.199 -1.348 1.00 89.31 89 TYR A N 1
ATOM 698 C CA . TYR A 1 89 ? -2.798 3.626 -0.211 1.00 89.31 89 TYR A CA 1
ATOM 699 C C . TYR A 1 89 ? -3.486 4.719 0.624 1.00 89.31 89 TYR A C 1
ATOM 701 O O . TYR A 1 89 ? -3.603 4.587 1.847 1.00 89.31 89 TYR A O 1
ATOM 709 N N . ILE A 1 90 ? -3.989 5.784 -0.010 1.00 88.94 90 ILE A N 1
ATOM 710 C CA . ILE A 1 90 ? -4.619 6.923 0.673 1.00 88.94 90 ILE A CA 1
ATOM 711 C C . ILE A 1 90 ? -5.846 6.469 1.457 1.00 88.94 90 ILE A C 1
ATOM 713 O O . ILE A 1 90 ? -5.990 6.843 2.627 1.00 88.94 90 ILE A O 1
ATOM 717 N N . ILE A 1 91 ? -6.724 5.668 0.847 1.00 89.81 91 ILE A N 1
ATOM 718 C CA . ILE A 1 91 ? -7.944 5.194 1.505 1.00 89.81 91 ILE A CA 1
ATOM 719 C C . ILE A 1 91 ? -7.582 4.293 2.681 1.00 89.81 91 ILE A C 1
ATOM 721 O O . ILE A 1 91 ? -8.047 4.536 3.799 1.00 89.81 91 ILE A O 1
ATOM 725 N N . LEU A 1 92 ? -6.732 3.287 2.460 1.00 90.00 92 LEU A N 1
ATOM 726 C CA . LEU A 1 92 ? -6.379 2.319 3.493 1.00 90.00 92 LEU A CA 1
ATOM 727 C C . LEU A 1 92 ? -5.648 2.987 4.659 1.00 90.00 92 LEU A C 1
ATOM 729 O O . LEU A 1 92 ? -6.023 2.790 5.815 1.00 90.00 92 LEU A O 1
ATOM 733 N N . SER A 1 93 ? -4.659 3.829 4.359 1.00 88.69 93 SER A N 1
ATOM 734 C CA . SER A 1 93 ? -3.867 4.526 5.370 1.00 88.69 93 SER A CA 1
ATOM 735 C C . SER A 1 93 ? -4.679 5.614 6.095 1.00 88.69 93 SER A C 1
ATOM 737 O O . SER A 1 93 ? -4.380 5.969 7.236 1.00 88.69 93 SER A O 1
ATOM 739 N N . SER A 1 94 ? -5.723 6.177 5.476 1.00 87.94 94 SER A N 1
ATOM 740 C CA . SER A 1 94 ? -6.656 7.083 6.171 1.00 87.94 94 SER A CA 1
ATOM 741 C C . SER A 1 94 ? -7.581 6.313 7.113 1.00 87.94 94 SER A C 1
ATOM 743 O O . SER A 1 94 ? -7.768 6.718 8.259 1.00 87.94 94 SER A O 1
ATOM 745 N N . CYS A 1 95 ? -8.121 5.181 6.655 1.00 90.81 95 CYS A N 1
ATOM 746 C CA . CYS A 1 95 ? -9.014 4.339 7.445 1.00 90.81 95 CYS A CA 1
ATOM 747 C C . CYS A 1 95 ? -8.295 3.722 8.653 1.00 90.81 95 CYS A C 1
ATOM 749 O O . CYS A 1 95 ? -8.844 3.734 9.753 1.00 90.81 95 CYS A O 1
ATOM 751 N N . SER A 1 96 ? -7.062 3.232 8.478 1.00 90.25 96 SER A N 1
ATOM 752 C CA . SER A 1 96 ? -6.250 2.696 9.576 1.00 90.25 96 SER A CA 1
ATOM 753 C C . SER A 1 96 ? -5.920 3.775 10.610 1.00 90.25 96 SER A C 1
ATOM 755 O O . SER A 1 96 ? -6.125 3.550 11.799 1.00 90.25 96 SER A O 1
ATOM 757 N N . ALA A 1 97 ? -5.517 4.973 10.170 1.00 88.06 97 ALA A N 1
ATOM 758 C CA . ALA A 1 97 ? -5.214 6.089 11.063 1.00 88.06 97 ALA A CA 1
ATOM 759 C C . ALA A 1 97 ? -6.427 6.511 11.910 1.00 88.06 97 ALA A C 1
ATOM 761 O O . ALA A 1 97 ? -6.285 6.756 13.110 1.00 88.06 97 ALA A O 1
ATOM 762 N N . VAL A 1 98 ? -7.619 6.570 11.308 1.00 88.06 98 VAL A N 1
ATOM 763 C CA . VAL A 1 98 ? -8.871 6.860 12.026 1.00 88.06 98 VAL A CA 1
ATOM 764 C C . VAL A 1 98 ? -9.170 5.772 13.061 1.00 88.06 98 VAL A C 1
ATOM 766 O O . VAL A 1 98 ? -9.474 6.086 14.211 1.00 88.06 98 VAL A O 1
ATOM 769 N N . LEU A 1 99 ? -8.996 4.498 12.702 1.00 90.75 99 LEU A N 1
ATOM 770 C CA . LEU A 1 99 ? -9.187 3.374 13.622 1.00 90.75 99 LEU A CA 1
ATOM 771 C C . LEU A 1 99 ? -8.228 3.423 14.817 1.00 90.75 99 LEU A C 1
ATOM 773 O O . LEU A 1 99 ? -8.653 3.244 15.957 1.00 90.75 99 LEU A O 1
ATOM 777 N N . THR A 1 100 ? -6.950 3.719 14.571 1.00 89.69 100 THR A N 1
ATOM 778 C CA . THR A 1 100 ? -5.947 3.905 15.625 1.00 89.69 100 THR A CA 1
ATOM 779 C C . THR A 1 100 ? -6.329 5.057 16.555 1.00 89.69 100 THR A C 1
ATOM 781 O O . THR A 1 100 ? -6.144 4.952 17.766 1.00 89.69 100 THR A O 1
ATOM 784 N N . GLN A 1 101 ? -6.882 6.154 16.025 1.00 89.00 101 GLN A N 1
ATOM 785 C CA . GLN A 1 101 ? -7.356 7.273 16.845 1.00 89.00 101 GLN A CA 1
ATOM 786 C C . GLN A 1 101 ? -8.547 6.885 17.723 1.00 89.00 101 GLN A C 1
ATOM 788 O O . GLN A 1 101 ? -8.512 7.168 18.919 1.00 89.00 101 GLN A O 1
ATOM 793 N N . TYR A 1 102 ? -9.559 6.216 17.160 1.00 90.06 102 TYR A N 1
ATOM 794 C CA . TYR A 1 102 ? -10.705 5.734 17.936 1.00 90.06 102 TYR A CA 1
ATOM 795 C C . TYR A 1 102 ? -10.249 4.829 19.075 1.00 90.06 102 TYR A C 1
ATOM 797 O O . TYR A 1 102 ? -10.637 5.031 20.222 1.00 90.06 102 TYR A O 1
ATOM 805 N N . LEU A 1 103 ? -9.350 3.892 18.778 1.00 90.12 103 LEU A N 1
ATOM 806 C CA . LEU A 1 103 ? -8.857 2.951 19.769 1.00 90.12 103 LEU A CA 1
ATOM 807 C C . LEU A 1 103 ? -8.028 3.636 20.868 1.00 90.12 103 LEU A C 1
ATOM 809 O O . LEU A 1 103 ? -8.178 3.301 22.037 1.00 90.12 103 LEU A O 1
ATOM 813 N N . ARG A 1 104 ? -7.210 4.642 20.527 1.00 90.00 104 ARG A N 1
ATOM 814 C CA . ARG A 1 104 ? -6.478 5.439 21.529 1.00 90.00 104 ARG A CA 1
ATOM 815 C C . ARG A 1 104 ? -7.409 6.188 22.475 1.00 90.00 104 ARG A C 1
ATOM 817 O O . ARG A 1 104 ? -7.128 6.233 23.666 1.00 90.00 104 ARG A O 1
ATOM 824 N N . VAL A 1 105 ? -8.482 6.791 21.965 1.00 89.12 105 VAL A N 1
ATOM 825 C CA . VAL A 1 105 ? -9.421 7.538 22.816 1.00 89.12 105 VAL A CA 1
ATOM 826 C C . VAL A 1 105 ? -10.176 6.603 23.752 1.00 89.12 105 VAL A C 1
ATOM 828 O O . VAL A 1 105 ? -10.270 6.901 24.938 1.00 89.12 105 VAL A O 1
ATOM 831 N N . GLU A 1 106 ? -10.629 5.449 23.263 1.00 90.00 106 GLU A N 1
ATOM 832 C CA . GLU A 1 106 ? -11.268 4.443 24.119 1.00 90.00 106 GLU A CA 1
ATOM 833 C C . GLU A 1 106 ? -10.297 3.883 25.172 1.00 90.00 106 GLU A C 1
ATOM 835 O O . GLU A 1 106 ? -10.689 3.653 26.312 1.00 90.00 106 GLU A O 1
ATOM 840 N N . LEU A 1 107 ? -9.011 3.726 24.837 1.00 88.44 107 LEU A N 1
ATOM 841 C CA . LEU A 1 107 ? -7.985 3.274 25.782 1.00 88.44 107 LEU A CA 1
ATOM 842 C C . LEU A 1 107 ? -7.728 4.311 26.888 1.00 88.44 107 LEU A C 1
ATOM 844 O O . LEU A 1 107 ? -7.647 3.949 28.061 1.00 88.44 107 LEU A O 1
ATOM 848 N N . VAL A 1 108 ? -7.668 5.602 26.542 1.00 89.50 108 VAL A N 1
ATOM 849 C CA . VAL A 1 108 ? -7.573 6.691 27.532 1.00 89.50 108 VAL A CA 1
ATOM 850 C C . VAL A 1 108 ? -8.825 6.738 28.410 1.00 89.50 108 VAL A C 1
ATOM 852 O O . VAL A 1 108 ? -8.707 6.824 29.631 1.00 89.50 108 VAL A O 1
ATOM 855 N N . ALA A 1 109 ? -10.016 6.612 27.816 1.00 88.56 109 ALA A N 1
ATOM 856 C CA . ALA A 1 109 ? -11.273 6.572 28.558 1.00 88.56 109 ALA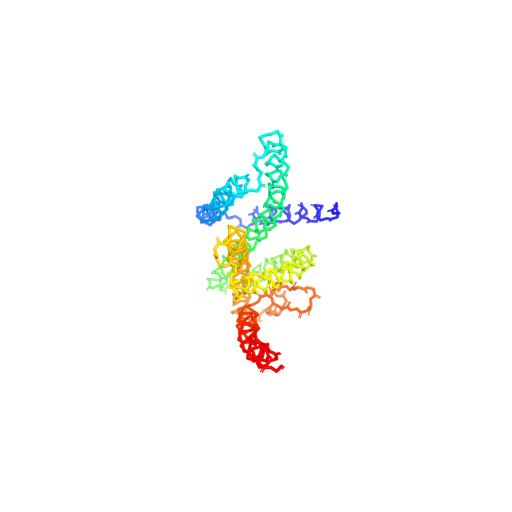 A CA 1
ATOM 857 C C . ALA A 1 109 ? -11.320 5.387 29.535 1.00 88.56 109 ALA A C 1
ATOM 859 O O . ALA A 1 109 ? -11.732 5.555 30.683 1.00 88.56 109 ALA A O 1
ATOM 860 N N . LEU A 1 110 ? -10.834 4.212 29.120 1.00 88.25 110 LEU A N 1
ATOM 861 C CA . LEU A 1 110 ? -10.745 3.030 29.976 1.00 88.25 110 LEU A CA 1
ATOM 862 C C . LEU A 1 110 ? -9.827 3.266 31.182 1.00 88.25 110 LEU A C 1
ATOM 864 O O . LEU A 1 110 ? -10.179 2.875 32.291 1.00 88.25 110 LEU A O 1
ATOM 868 N N . GLY A 1 111 ? -8.688 3.936 30.980 1.00 87.50 111 GLY A N 1
ATOM 869 C CA . GLY A 1 111 ? -7.747 4.263 32.055 1.00 87.50 111 GLY A CA 1
ATOM 870 C C . GLY A 1 111 ? -8.320 5.211 33.116 1.00 87.50 111 GLY A C 1
ATOM 871 O O . GLY A 1 111 ? -7.926 5.143 34.278 1.00 87.50 111 GLY A O 1
ATOM 872 N N . SER A 1 112 ? -9.273 6.071 32.744 1.00 87.88 112 SER A N 1
ATOM 873 C CA . SER A 1 112 ? -9.916 7.020 33.665 1.00 87.88 112 SER A CA 1
ATOM 874 C C . SER A 1 112 ? -11.201 6.490 34.320 1.00 87.88 112 SER A C 1
ATOM 876 O O . SER A 1 112 ? -11.673 7.071 35.299 1.00 87.88 112 SER A O 1
ATOM 878 N N . CYS A 1 113 ? -11.788 5.399 33.820 1.00 84.00 113 CYS A N 1
ATOM 879 C CA . CYS A 1 113 ? -13.069 4.889 34.312 1.00 84.00 113 CYS A CA 1
ATOM 880 C C . CYS A 1 113 ? -12.910 3.960 35.523 1.00 84.00 113 CYS A C 1
ATOM 882 O O . CYS A 1 113 ? -12.289 2.906 35.438 1.00 84.00 113 CYS A O 1
ATOM 884 N N . ARG A 1 114 ? -13.559 4.305 36.645 1.00 82.75 114 ARG A N 1
ATOM 885 C CA . ARG A 1 114 ? -13.612 3.456 37.854 1.00 82.75 114 ARG A CA 1
ATOM 886 C C . ARG A 1 114 ? -14.910 2.667 38.018 1.00 82.75 114 ARG A C 1
ATOM 888 O O . ARG A 1 114 ? -14.966 1.757 38.837 1.00 82.75 114 ARG A O 1
ATOM 895 N N . THR A 1 115 ? -15.964 3.009 37.276 1.00 91.31 115 THR A N 1
ATOM 896 C CA . THR A 1 115 ? -17.281 2.384 37.468 1.00 91.31 115 THR A CA 1
ATOM 897 C C . THR A 1 115 ? -17.525 1.253 36.463 1.00 91.31 115 THR A C 1
ATOM 899 O O . THR A 1 115 ? -17.208 1.399 35.278 1.00 91.31 115 THR A O 1
ATOM 902 N N . PRO A 1 116 ? -18.145 0.138 36.891 1.00 88.38 116 PRO A N 1
ATOM 903 C CA . PRO A 1 116 ? -18.354 -1.035 36.038 1.00 88.38 116 PRO A CA 1
ATOM 904 C C . PRO A 1 116 ? -19.235 -0.736 34.817 1.00 88.38 116 PRO A C 1
ATOM 906 O O . PRO A 1 116 ? -19.004 -1.283 33.743 1.00 88.38 116 PRO A O 1
ATOM 909 N N . ARG A 1 117 ? -20.195 0.193 34.940 1.00 90.12 117 ARG A N 1
ATOM 910 C CA . ARG A 1 117 ? -21.053 0.617 33.818 1.00 90.12 117 ARG A CA 1
ATOM 911 C C . ARG A 1 117 ? -20.260 1.266 32.681 1.00 90.12 117 ARG A C 1
ATOM 913 O O . ARG A 1 117 ? -20.533 0.988 31.519 1.00 90.12 117 ARG A O 1
ATOM 920 N N . HIS A 1 118 ? -19.267 2.096 33.006 1.00 88.06 118 HIS A N 1
ATOM 921 C CA . HIS A 1 118 ? -18.442 2.747 31.987 1.00 88.06 118 HIS A CA 1
ATOM 922 C C . HIS A 1 118 ? -17.496 1.750 31.310 1.00 88.06 118 HIS A C 1
ATOM 924 O O . HIS A 1 118 ? -17.317 1.809 30.096 1.00 88.06 118 HIS A O 1
ATOM 930 N N . VAL A 1 119 ? -16.950 0.791 32.065 1.00 87.75 119 VAL A N 1
ATOM 931 C CA . VAL A 1 119 ? -16.127 -0.293 31.500 1.00 87.75 119 VAL A CA 1
ATOM 932 C C . VAL A 1 119 ? -16.925 -1.106 30.480 1.00 87.75 119 VAL A C 1
ATOM 934 O O . VAL A 1 119 ? -16.417 -1.401 29.399 1.00 87.75 119 VAL A O 1
ATOM 937 N N . GLU A 1 120 ? -18.184 -1.423 30.784 1.00 89.50 120 GLU A N 1
ATOM 938 C CA . GLU A 1 120 ? -19.043 -2.163 29.859 1.00 89.50 120 GLU A CA 1
ATOM 939 C C . GLU A 1 120 ? -19.374 -1.351 28.597 1.00 89.50 120 GLU A C 1
ATOM 941 O O . GLU A 1 120 ? -19.310 -1.869 27.481 1.00 89.50 120 GLU A O 1
ATOM 946 N N . GLN A 1 121 ? -19.616 -0.045 28.733 1.00 91.19 121 GLN A N 1
ATOM 947 C CA . GLN A 1 121 ? -19.825 0.831 27.579 1.00 91.19 121 GLN A CA 1
ATOM 948 C C . GLN A 1 121 ? -18.586 0.907 26.669 1.00 91.19 121 GLN A C 1
ATOM 950 O O . GLN A 1 121 ? -18.719 0.820 25.445 1.00 91.19 121 GLN A O 1
ATOM 955 N N . VAL A 1 122 ? -17.383 1.016 27.244 1.00 89.06 122 VAL A N 1
ATOM 956 C CA . VAL A 1 122 ? -16.120 1.001 26.484 1.00 89.06 122 VAL A CA 1
ATOM 957 C C . VAL A 1 122 ? -15.925 -0.342 25.775 1.00 89.06 122 VAL A C 1
ATOM 959 O O . VAL A 1 122 ? -15.527 -0.372 24.611 1.00 89.06 122 VAL A O 1
ATOM 962 N N . ARG A 1 123 ? -16.272 -1.468 26.415 1.00 87.25 123 ARG A N 1
ATOM 963 C CA . ARG A 1 123 ? -16.232 -2.796 25.774 1.00 87.25 123 ARG A CA 1
ATOM 964 C C . ARG A 1 123 ? -17.142 -2.879 24.551 1.00 87.25 123 ARG A C 1
ATOM 966 O O . ARG A 1 123 ? -16.704 -3.362 23.506 1.00 87.25 123 ARG A O 1
ATOM 973 N N . LEU A 1 124 ? -18.374 -2.376 24.646 1.00 90.81 124 LEU A N 1
ATOM 974 C CA . LEU A 1 124 ? -19.309 -2.346 23.515 1.00 90.81 124 LEU A CA 1
ATOM 975 C C . LEU A 1 124 ? -18.769 -1.497 22.354 1.00 90.81 124 LEU A C 1
ATOM 977 O O . LEU A 1 124 ? -18.829 -1.915 21.194 1.00 90.81 124 LEU A O 1
ATOM 981 N N . ARG A 1 125 ? -18.176 -0.336 22.652 1.00 90.94 125 ARG A N 1
ATOM 982 C CA . ARG A 1 125 ? -17.544 0.530 21.642 1.00 90.94 125 ARG A CA 1
ATOM 983 C C . ARG A 1 125 ? -16.341 -0.132 20.985 1.00 90.94 125 ARG A C 1
ATOM 985 O O . ARG A 1 125 ? -16.217 -0.128 19.761 1.00 90.94 125 ARG A O 1
ATOM 992 N N . LEU A 1 126 ? -15.499 -0.789 21.772 1.00 89.06 126 LEU A N 1
ATOM 993 C CA . LEU A 1 126 ? -14.360 -1.541 21.266 1.00 89.06 126 LEU A CA 1
ATOM 994 C C . LEU A 1 126 ? -14.794 -2.705 20.365 1.00 89.06 126 LEU A C 1
ATOM 996 O O . LEU A 1 126 ? -14.166 -2.961 19.336 1.00 89.06 126 LEU A O 1
ATOM 1000 N N . HIS A 1 127 ? -15.902 -3.374 20.696 1.00 89.62 127 HIS A N 1
ATOM 1001 C CA . HIS A 1 127 ? -16.494 -4.390 19.830 1.00 89.62 127 HIS A CA 1
ATOM 1002 C C . HIS A 1 127 ? -16.943 -3.800 18.481 1.00 89.62 127 HIS A C 1
ATOM 1004 O O . HIS A 1 127 ? -16.706 -4.403 17.429 1.00 89.62 127 HIS A O 1
ATOM 1010 N N . ALA A 1 128 ? -17.515 -2.591 18.477 1.00 91.38 128 ALA A N 1
ATOM 1011 C CA . ALA A 1 128 ? -17.848 -1.878 17.243 1.00 91.38 128 ALA A CA 1
ATOM 1012 C C . ALA A 1 128 ? -16.594 -1.536 16.414 1.00 91.38 128 ALA A C 1
ATOM 1014 O O . ALA A 1 128 ? -16.580 -1.783 15.205 1.00 91.38 128 ALA A O 1
ATOM 1015 N N . ILE A 1 129 ? -15.512 -1.070 17.052 1.00 91.31 129 ILE A N 1
ATOM 1016 C CA . ILE A 1 129 ? -14.217 -0.825 16.389 1.00 91.31 129 ILE A CA 1
ATOM 1017 C C . ILE A 1 129 ? -13.656 -2.124 15.790 1.00 91.31 129 ILE A C 1
ATOM 1019 O O . ILE A 1 129 ? -13.232 -2.141 14.632 1.00 91.31 129 ILE A O 1
ATOM 1023 N N . LYS A 1 130 ? -13.713 -3.242 16.525 1.00 89.81 130 LYS A N 1
ATOM 1024 C CA . LYS A 1 130 ? -13.299 -4.562 16.024 1.00 89.81 130 LYS A CA 1
ATOM 1025 C C . LYS A 1 130 ? -14.108 -4.961 14.788 1.00 89.81 130 LYS A C 1
ATOM 1027 O O . LYS A 1 130 ? -13.532 -5.405 13.795 1.00 89.81 130 LYS A O 1
ATOM 1032 N N . LYS A 1 131 ? -15.428 -4.751 14.798 1.00 91.25 131 LYS A N 1
ATOM 1033 C CA . LYS A 1 131 ? -16.302 -5.018 13.644 1.00 91.25 131 LYS A CA 1
ATOM 1034 C C . LYS A 1 131 ? -15.943 -4.142 12.438 1.00 91.25 131 LYS A C 1
ATOM 1036 O O . LYS A 1 131 ? -15.873 -4.661 11.321 1.00 91.25 131 LYS A O 1
ATOM 1041 N N . LEU A 1 132 ? -15.663 -2.853 12.655 1.00 92.00 132 LEU A N 1
ATOM 1042 C CA . LEU A 1 132 ? -15.183 -1.929 11.620 1.00 92.00 132 LEU A CA 1
ATOM 1043 C C . LEU A 1 132 ? -13.862 -2.418 11.015 1.00 92.00 132 LEU A C 1
ATOM 1045 O O . LEU A 1 132 ? -13.759 -2.536 9.793 1.00 92.00 132 LEU A O 1
ATOM 1049 N N . LYS A 1 133 ? -12.888 -2.800 11.848 1.00 91.06 133 LYS A N 1
ATOM 1050 C CA . LYS A 1 133 ? -11.612 -3.358 11.385 1.00 91.06 133 LYS A CA 1
ATOM 1051 C C . LYS A 1 133 ? -11.799 -4.642 10.585 1.00 91.06 133 LYS A C 1
ATOM 1053 O O . LYS A 1 133 ? -11.233 -4.776 9.506 1.00 91.06 133 LYS A O 1
ATOM 1058 N N . CYS A 1 134 ? -12.592 -5.589 11.082 1.00 89.88 134 CYS A N 1
ATOM 1059 C CA . CYS A 1 134 ? -12.868 -6.835 10.369 1.00 89.88 134 CYS A CA 1
ATOM 1060 C C . CYS A 1 134 ? -13.521 -6.569 9.008 1.00 89.88 134 CYS A C 1
ATOM 1062 O O . CYS A 1 134 ? -13.180 -7.230 8.030 1.00 89.88 134 CYS A O 1
ATOM 1064 N N . SER A 1 135 ? -14.419 -5.582 8.923 1.00 91.75 135 SER A N 1
ATOM 1065 C CA . SER A 1 135 ? -15.002 -5.149 7.652 1.00 91.75 135 SER A CA 1
ATOM 1066 C C . SER A 1 135 ? -13.941 -4.583 6.709 1.00 91.75 135 SER A C 1
ATOM 1068 O O . SER A 1 135 ? -13.895 -4.976 5.546 1.00 91.75 135 SER A O 1
ATOM 1070 N N . LEU A 1 136 ? -13.061 -3.710 7.206 1.00 90.94 136 LEU A N 1
ATOM 1071 C CA . LEU A 1 136 ? -11.971 -3.128 6.423 1.00 90.94 136 LEU A CA 1
ATOM 1072 C C . LEU A 1 136 ? -10.994 -4.211 5.934 1.00 90.94 136 LEU A C 1
ATOM 1074 O O . LEU A 1 136 ? -10.702 -4.284 4.746 1.00 90.94 136 LEU A O 1
ATOM 1078 N N . ASN A 1 137 ? -10.569 -5.122 6.811 1.00 91.00 137 ASN A N 1
ATOM 1079 C CA . ASN A 1 137 ? -9.692 -6.241 6.464 1.00 91.00 137 ASN A CA 1
ATOM 1080 C C . ASN A 1 137 ? -10.338 -7.164 5.419 1.00 91.00 137 ASN A C 1
ATOM 1082 O O . ASN A 1 137 ? -9.691 -7.557 4.459 1.00 91.00 137 ASN A O 1
ATOM 1086 N N . LYS A 1 138 ? -11.641 -7.458 5.528 1.00 90.88 138 LYS A N 1
ATOM 1087 C CA . LYS A 1 138 ? -12.356 -8.251 4.512 1.00 90.88 138 LYS A CA 1
ATOM 1088 C C . LYS A 1 138 ? -12.359 -7.592 3.131 1.00 90.88 138 LYS A C 1
ATOM 1090 O O . LYS A 1 138 ? -12.354 -8.317 2.143 1.00 90.88 138 LYS A O 1
ATOM 1095 N N . ILE A 1 139 ? -12.371 -6.261 3.053 1.00 91.19 139 ILE A N 1
ATOM 1096 C CA . ILE A 1 139 ? -12.308 -5.526 1.780 1.00 91.19 139 ILE A CA 1
ATOM 1097 C C . ILE A 1 139 ? -10.886 -5.556 1.209 1.00 91.19 139 ILE A C 1
ATOM 1099 O O . ILE A 1 139 ? -10.716 -5.791 0.018 1.00 91.19 139 ILE A O 1
ATOM 1103 N N . TRP A 1 140 ? -9.880 -5.344 2.061 1.00 89.56 140 TRP A N 1
ATOM 1104 C CA . TRP A 1 140 ? -8.510 -5.071 1.625 1.00 89.56 140 TRP A CA 1
ATOM 1105 C C . TRP A 1 140 ? -7.568 -6.273 1.629 1.00 89.56 140 TRP A C 1
ATOM 1107 O O . TRP A 1 140 ? -6.524 -6.197 0.996 1.00 89.56 140 TRP A O 1
ATOM 1117 N N . HIS A 1 141 ? -7.913 -7.393 2.270 1.00 90.12 141 HIS A N 1
ATOM 1118 C CA . HIS A 1 141 ? -7.010 -8.544 2.360 1.00 90.12 141 HIS A CA 1
ATOM 1119 C C . HIS A 1 141 ? -6.497 -9.092 1.012 1.00 90.12 141 HIS A C 1
ATOM 1121 O O . HIS A 1 141 ? -5.306 -9.402 0.966 1.00 90.12 141 HIS A O 1
ATOM 1127 N N . PRO A 1 142 ? -7.292 -9.202 -0.082 1.00 89.50 142 PRO A N 1
ATOM 1128 C CA . PRO A 1 142 ? -6.752 -9.730 -1.331 1.00 89.50 142 PRO A CA 1
ATOM 1129 C C . PRO A 1 142 ? -5.867 -8.682 -2.010 1.00 89.50 142 PRO A C 1
ATOM 1131 O O . PRO A 1 142 ? -4.810 -9.015 -2.528 1.00 89.50 142 PRO A O 1
ATOM 1134 N N . ALA A 1 143 ? -6.254 -7.404 -1.934 1.00 88.50 143 ALA A N 1
ATOM 1135 C CA . ALA A 1 143 ? -5.470 -6.299 -2.469 1.00 88.50 143 ALA A CA 1
ATOM 1136 C C . ALA A 1 143 ? -4.118 -6.176 -1.753 1.00 88.50 143 ALA A C 1
ATOM 1138 O O . ALA A 1 143 ? -3.105 -6.007 -2.412 1.00 88.50 143 ALA A O 1
ATOM 1139 N N . LEU A 1 144 ? -4.084 -6.333 -0.425 1.00 89.56 144 LEU A N 1
ATOM 1140 C CA . LEU A 1 144 ? -2.849 -6.334 0.362 1.00 89.56 144 LEU A CA 1
ATOM 1141 C C . LEU A 1 144 ? -1.923 -7.500 -0.003 1.00 89.56 144 LEU A C 1
ATOM 1143 O O . LEU A 1 144 ? -0.719 -7.292 -0.091 1.00 89.56 144 LEU A O 1
ATOM 1147 N N . ALA A 1 145 ? -2.473 -8.700 -0.223 1.00 89.62 145 ALA A N 1
ATOM 1148 C CA . ALA A 1 145 ? -1.693 -9.869 -0.630 1.00 89.62 145 ALA A CA 1
ATOM 1149 C C . ALA A 1 145 ? -1.073 -9.692 -2.024 1.00 89.62 145 ALA A C 1
ATOM 1151 O O . ALA A 1 145 ? 0.118 -9.941 -2.215 1.00 89.62 145 ALA A O 1
ATOM 1152 N N . VAL A 1 146 ? -1.865 -9.205 -2.983 1.00 89.56 146 VAL A N 1
ATOM 1153 C CA . VAL A 1 146 ? -1.377 -8.890 -4.333 1.00 89.56 146 VAL A CA 1
ATOM 1154 C C . VAL A 1 146 ? -0.337 -7.773 -4.273 1.00 89.56 146 VAL A C 1
ATOM 1156 O O . VAL A 1 146 ? 0.731 -7.909 -4.856 1.00 89.56 146 VAL A O 1
ATOM 1159 N N . TRP A 1 147 ? 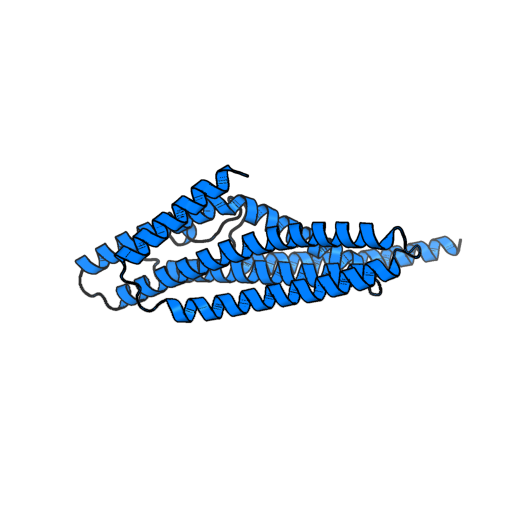-0.594 -6.711 -3.509 1.00 90.00 147 TRP A N 1
ATOM 1160 C CA . TRP A 1 147 ? 0.321 -5.577 -3.391 1.00 90.00 147 TRP A CA 1
ATOM 1161 C C . TRP A 1 147 ? 1.673 -5.975 -2.797 1.00 90.00 147 TRP A C 1
ATOM 1163 O O . TRP A 1 147 ? 2.702 -5.582 -3.337 1.00 90.00 147 TRP A O 1
ATOM 1173 N N . SER A 1 148 ? 1.699 -6.814 -1.754 1.00 91.75 148 SER A N 1
ATOM 1174 C CA . SER A 1 148 ? 2.962 -7.322 -1.206 1.00 91.75 148 SER A CA 1
ATOM 1175 C C . SER A 1 148 ? 3.727 -8.192 -2.201 1.00 91.75 148 SER A C 1
ATOM 1177 O O . SER A 1 148 ? 4.944 -8.073 -2.291 1.00 91.75 148 SER A O 1
ATOM 1179 N N . ALA A 1 149 ? 3.035 -9.046 -2.966 1.00 89.81 149 ALA A N 1
ATOM 1180 C CA . ALA A 1 149 ? 3.681 -9.888 -3.971 1.00 89.81 149 ALA A CA 1
ATOM 1181 C C . ALA A 1 149 ? 4.265 -9.041 -5.114 1.00 89.81 149 ALA A C 1
ATOM 1183 O O . ALA A 1 149 ? 5.421 -9.220 -5.487 1.00 89.81 149 ALA A O 1
ATOM 1184 N N . CYS A 1 150 ? 3.499 -8.065 -5.611 1.00 90.62 150 CYS A N 1
ATOM 1185 C CA . CYS A 1 150 ? 3.965 -7.107 -6.610 1.00 90.62 150 CYS A CA 1
ATOM 1186 C C . CYS A 1 150 ? 5.164 -6.298 -6.106 1.00 90.62 150 CYS A C 1
ATOM 1188 O O . CYS A 1 150 ? 6.117 -6.116 -6.852 1.00 90.62 150 CYS A O 1
ATOM 1190 N N . LEU A 1 151 ? 5.150 -5.857 -4.845 1.00 91.38 151 LEU A N 1
ATOM 1191 C CA . LEU A 1 151 ? 6.264 -5.121 -4.252 1.00 91.38 151 LEU A CA 1
ATOM 1192 C C . LEU A 1 151 ? 7.553 -5.953 -4.232 1.00 91.38 151 LEU A C 1
ATOM 1194 O O . LEU A 1 151 ? 8.607 -5.439 -4.594 1.00 91.38 151 LEU A O 1
ATOM 1198 N N . ILE A 1 152 ? 7.470 -7.229 -3.844 1.00 90.69 152 ILE A N 1
ATOM 1199 C CA . ILE A 1 152 ? 8.624 -8.142 -3.849 1.00 90.69 152 ILE A CA 1
ATOM 1200 C C . ILE A 1 152 ? 9.164 -8.301 -5.270 1.00 90.69 152 ILE A C 1
ATOM 1202 O O . ILE A 1 152 ? 10.358 -8.128 -5.484 1.00 90.69 152 ILE A O 1
ATOM 1206 N N . LEU A 1 153 ? 8.288 -8.571 -6.243 1.00 90.31 153 LEU A N 1
ATOM 1207 C CA . LEU A 1 153 ? 8.687 -8.727 -7.644 1.00 90.31 153 LEU A CA 1
ATOM 1208 C C . LEU A 1 153 ? 9.363 -7.467 -8.189 1.00 90.31 153 LEU A C 1
ATOM 1210 O O . LEU A 1 153 ? 10.430 -7.562 -8.786 1.00 90.31 153 LEU A O 1
ATOM 1214 N N . VAL A 1 154 ? 8.779 -6.292 -7.945 1.00 90.75 154 VAL A N 1
ATOM 1215 C CA . VAL A 1 154 ? 9.353 -5.006 -8.363 1.00 90.75 154 VAL A CA 1
ATOM 1216 C C . VAL A 1 154 ? 10.723 -4.797 -7.722 1.00 90.75 154 VAL A C 1
ATOM 1218 O O . VAL A 1 154 ? 11.658 -4.433 -8.421 1.00 90.75 154 VAL A O 1
ATOM 1221 N N . LEU A 1 155 ? 10.880 -5.076 -6.426 1.00 92.62 155 LEU A N 1
ATOM 1222 C CA . LEU A 1 155 ? 12.173 -4.953 -5.746 1.00 92.62 155 LEU A CA 1
ATOM 1223 C C . LEU A 1 155 ? 13.222 -5.911 -6.326 1.00 92.62 155 LEU A C 1
ATOM 1225 O O . LEU A 1 155 ? 14.350 -5.488 -6.563 1.00 92.62 155 LEU A O 1
ATOM 1229 N N . CYS A 1 156 ? 12.857 -7.164 -6.604 1.00 91.12 156 CYS A N 1
ATOM 1230 C CA . CYS A 1 156 ? 13.752 -8.139 -7.231 1.00 91.12 156 CYS A CA 1
ATOM 1231 C C . CYS A 1 156 ? 14.176 -7.714 -8.644 1.00 91.12 156 CYS A C 1
ATOM 1233 O O . CYS A 1 156 ? 15.360 -7.790 -8.963 1.00 91.12 156 CYS A O 1
ATOM 1235 N N . ILE A 1 157 ? 13.238 -7.239 -9.471 1.00 90.06 157 ILE A N 1
ATOM 1236 C CA . ILE A 1 157 ? 13.519 -6.772 -10.838 1.00 90.06 157 ILE A CA 1
ATOM 1237 C C . ILE A 1 157 ? 14.411 -5.529 -10.808 1.00 90.06 157 ILE A C 1
ATOM 1239 O O . ILE A 1 157 ? 15.404 -5.472 -11.527 1.00 90.06 157 ILE A O 1
ATOM 1243 N N . THR A 1 158 ? 14.099 -4.555 -9.950 1.00 91.62 158 THR A N 1
ATOM 1244 C CA . THR A 1 158 ? 14.908 -3.341 -9.803 1.00 91.62 158 THR A CA 1
ATOM 1245 C C . THR A 1 158 ? 16.327 -3.675 -9.349 1.00 91.62 158 THR A C 1
ATOM 1247 O O . THR A 1 158 ? 17.280 -3.118 -9.884 1.00 91.62 158 THR A O 1
ATOM 1250 N N . LEU A 1 159 ? 16.494 -4.595 -8.394 1.00 91.38 159 LEU A N 1
ATOM 1251 C CA . LEU A 1 159 ? 17.821 -5.027 -7.951 1.00 91.38 159 LEU A CA 1
ATOM 1252 C C . LEU A 1 159 ? 18.591 -5.742 -9.055 1.00 91.38 159 LEU A C 1
ATOM 1254 O O . LEU A 1 159 ? 19.760 -5.437 -9.258 1.00 91.38 159 LEU A O 1
ATOM 1258 N N . TYR A 1 160 ? 17.937 -6.645 -9.785 1.00 90.19 160 TYR A N 1
ATOM 1259 C CA . TYR A 1 160 ? 18.553 -7.307 -10.930 1.00 90.19 160 TYR A CA 1
ATOM 1260 C C . TYR A 1 160 ? 19.051 -6.290 -11.965 1.00 90.19 160 TYR A C 1
ATOM 1262 O O . TYR A 1 160 ? 20.215 -6.334 -12.344 1.00 90.19 160 TYR A O 1
ATOM 1270 N N . ALA A 1 161 ? 18.220 -5.312 -12.337 1.00 89.94 161 ALA A N 1
ATOM 1271 C CA . ALA A 1 161 ? 18.597 -4.266 -13.288 1.00 89.94 161 ALA A CA 1
ATOM 1272 C C . ALA A 1 161 ? 19.767 -3.390 -12.795 1.00 89.94 161 ALA A C 1
ATOM 1274 O O . ALA A 1 161 ? 20.584 -2.936 -13.593 1.00 89.94 161 ALA A O 1
ATOM 1275 N N . ILE A 1 162 ? 19.873 -3.159 -11.482 1.00 90.25 162 ILE A N 1
ATOM 1276 C CA . ILE A 1 162 ? 21.015 -2.449 -10.888 1.00 90.25 162 ILE A CA 1
ATOM 1277 C C . ILE A 1 162 ? 22.301 -3.273 -11.029 1.00 90.25 162 ILE A C 1
ATOM 1279 O O . ILE A 1 162 ? 23.334 -2.715 -11.388 1.00 90.25 162 ILE A O 1
ATOM 1283 N N . PHE A 1 163 ? 22.254 -4.579 -10.756 1.00 88.25 163 PHE A N 1
ATOM 1284 C CA . PHE A 1 163 ? 23.444 -5.434 -10.806 1.00 88.25 163 PHE A CA 1
ATOM 1285 C C . PHE A 1 163 ? 23.896 -5.777 -12.223 1.00 88.25 163 PHE A C 1
ATOM 1287 O O . PHE A 1 163 ? 25.094 -5.868 -12.458 1.00 88.25 163 PHE A O 1
ATOM 1294 N N . ASP A 1 164 ? 22.978 -5.859 -13.184 1.00 88.81 164 ASP A N 1
ATOM 1295 C CA . ASP A 1 164 ? 23.289 -6.141 -14.591 1.00 88.81 164 ASP A CA 1
ATOM 1296 C C . ASP A 1 164 ? 23.960 -4.952 -15.322 1.00 88.81 164 ASP A C 1
ATOM 1298 O O . ASP A 1 164 ? 23.934 -4.850 -16.543 1.00 88.81 164 ASP A O 1
ATOM 1302 N N . GLY A 1 165 ? 24.517 -3.978 -14.593 1.00 80.12 165 GLY A N 1
ATOM 1303 C CA . GLY A 1 165 ? 25.273 -2.857 -15.164 1.00 80.12 165 GLY A CA 1
ATOM 1304 C C . GLY A 1 165 ? 24.430 -1.752 -15.811 1.00 80.12 165 GLY A C 1
ATOM 1305 O O . GLY A 1 165 ? 24.985 -0.784 -16.332 1.00 80.12 165 GLY A O 1
ATOM 1306 N N . HIS A 1 166 ? 23.098 -1.811 -15.727 1.00 78.75 166 HIS A N 1
ATOM 1307 C CA . HIS A 1 166 ? 22.197 -0.828 -16.344 1.00 78.75 166 HIS A CA 1
ATOM 1308 C C . HIS A 1 166 ? 22.013 0.461 -15.507 1.00 78.75 166 HIS A C 1
ATOM 1310 O O . HIS A 1 166 ? 21.122 1.264 -15.784 1.00 78.75 166 HIS A O 1
ATOM 1316 N N . ILE A 1 167 ? 22.878 0.718 -14.513 1.00 79.31 167 ILE A N 1
ATOM 1317 C CA . ILE A 1 167 ? 22.797 1.844 -13.550 1.00 79.31 167 ILE A CA 1
ATOM 1318 C C . ILE A 1 167 ? 22.726 3.231 -14.232 1.00 79.31 167 ILE A C 1
ATOM 1320 O O . ILE A 1 167 ? 22.210 4.191 -13.656 1.00 79.31 167 ILE A O 1
ATOM 1324 N N . GLY A 1 168 ? 23.197 3.353 -15.476 1.00 80.69 168 GLY A N 1
ATOM 1325 C CA . GLY A 1 168 ? 23.133 4.596 -16.252 1.00 80.69 168 GLY A CA 1
ATOM 1326 C C . GLY A 1 168 ? 21.801 4.864 -16.963 1.00 80.69 168 GLY A C 1
ATOM 1327 O O . GLY A 1 168 ? 21.595 5.976 -17.448 1.00 80.69 168 GLY A O 1
ATOM 1328 N N . GLN A 1 169 ? 20.897 3.885 -17.053 1.00 87.00 169 GLN A N 1
ATOM 1329 C CA . GLN A 1 169 ? 19.666 4.043 -17.824 1.00 87.00 169 GLN A CA 1
ATOM 1330 C C . GLN A 1 169 ? 18.568 4.741 -17.002 1.00 87.00 169 GLN A C 1
ATOM 1332 O O . GLN A 1 169 ? 18.340 4.391 -15.840 1.00 87.00 169 GLN A O 1
ATOM 1337 N N . PRO A 1 170 ? 17.836 5.710 -17.589 1.00 83.94 170 PRO A N 1
ATOM 1338 C CA . PRO A 1 170 ? 16.766 6.431 -16.892 1.00 83.94 170 PRO A CA 1
ATOM 1339 C C . PRO A 1 170 ? 15.641 5.500 -16.414 1.00 83.94 170 PRO A C 1
ATOM 1341 O O . PRO A 1 170 ? 14.977 5.790 -15.419 1.00 83.94 170 PRO A O 1
ATOM 1344 N N . GLU A 1 171 ? 15.462 4.357 -17.080 1.00 84.00 171 GLU A N 1
ATOM 1345 C CA . GLU A 1 171 ? 14.500 3.316 -16.711 1.00 84.00 171 GLU A CA 1
ATOM 1346 C C . GLU A 1 171 ? 14.789 2.723 -15.325 1.00 84.00 171 GLU A C 1
ATOM 1348 O O . GLU A 1 171 ? 13.870 2.553 -14.520 1.00 84.00 171 GLU A O 1
ATOM 1353 N N . VAL A 1 172 ? 16.066 2.483 -15.003 1.00 89.06 172 VAL A N 1
ATOM 1354 C CA . VAL A 1 172 ? 16.481 1.914 -13.712 1.00 89.06 172 VAL A CA 1
ATOM 1355 C C . VAL A 1 172 ? 16.227 2.905 -12.582 1.00 89.06 172 VAL A C 1
ATOM 1357 O O . VAL A 1 172 ? 15.703 2.527 -11.534 1.00 89.06 172 VAL A O 1
ATOM 1360 N N . TRP A 1 173 ? 16.506 4.192 -12.802 1.00 86.19 173 TRP A N 1
ATOM 1361 C CA . TRP A 1 173 ? 16.200 5.243 -11.827 1.00 86.19 173 TRP A CA 1
ATOM 1362 C C . TRP A 1 173 ? 14.701 5.380 -11.569 1.00 86.19 173 TRP A C 1
ATOM 1364 O O . TRP A 1 173 ? 14.288 5.555 -10.420 1.00 86.19 173 TRP A O 1
ATOM 1374 N N . LEU A 1 174 ? 13.880 5.253 -12.613 1.00 86.12 174 LEU A N 1
ATOM 1375 C CA . LEU A 1 174 ? 12.426 5.269 -12.489 1.00 86.12 174 LEU A CA 1
ATOM 1376 C C . LEU A 1 174 ? 11.921 4.063 -11.684 1.00 86.12 174 LEU A C 1
ATOM 1378 O O . LEU A 1 174 ? 11.134 4.228 -10.748 1.00 86.12 174 LEU A O 1
ATOM 1382 N N . ALA A 1 175 ? 12.417 2.864 -12.003 1.00 89.31 175 ALA A N 1
ATOM 1383 C CA . ALA A 1 175 ? 12.092 1.632 -11.290 1.00 89.31 175 ALA A CA 1
ATOM 1384 C C . ALA A 1 175 ? 12.538 1.684 -9.818 1.00 89.31 175 ALA A C 1
ATOM 1386 O O . ALA A 1 175 ? 11.806 1.248 -8.928 1.00 89.31 175 ALA A O 1
ATOM 1387 N N . LEU A 1 176 ? 13.702 2.275 -9.539 1.00 90.75 176 LEU A N 1
ATOM 1388 C CA . LEU A 1 176 ? 14.219 2.475 -8.187 1.00 90.75 176 LEU A CA 1
ATOM 1389 C C . LEU A 1 176 ? 13.376 3.471 -7.387 1.00 90.75 176 LEU A C 1
ATOM 1391 O O . LEU A 1 176 ? 12.996 3.180 -6.250 1.00 90.75 176 LEU A O 1
ATOM 1395 N N . ALA A 1 177 ? 13.032 4.618 -7.978 1.00 89.19 177 ALA A N 1
ATOM 1396 C CA . ALA A 1 177 ? 12.165 5.608 -7.344 1.00 89.19 177 ALA A CA 1
ATOM 1397 C C . ALA A 1 177 ? 10.785 5.018 -7.014 1.00 89.19 177 ALA A C 1
ATOM 1399 O O . ALA A 1 177 ? 10.256 5.235 -5.918 1.00 89.19 177 ALA A O 1
ATOM 1400 N N . TYR A 1 178 ? 10.227 4.217 -7.926 1.00 89.31 178 TYR A N 1
ATOM 1401 C CA . TYR A 1 178 ? 8.980 3.498 -7.692 1.00 89.31 178 TYR A CA 1
ATOM 1402 C C . TYR A 1 178 ? 9.081 2.492 -6.558 1.00 89.31 178 TYR A C 1
ATOM 1404 O O . TYR A 1 178 ? 8.255 2.501 -5.646 1.00 89.31 178 TYR A O 1
ATOM 1412 N N . ALA A 1 179 ? 10.103 1.638 -6.601 1.00 92.06 179 ALA A N 1
ATOM 1413 C CA . ALA A 1 179 ? 10.318 0.601 -5.609 1.00 92.06 179 ALA A CA 1
ATOM 1414 C C . ALA A 1 179 ? 10.481 1.212 -4.211 1.00 92.06 179 ALA A C 1
ATOM 1416 O O . ALA A 1 179 ? 9.889 0.721 -3.245 1.00 92.06 179 ALA A O 1
ATOM 1417 N N . ALA A 1 180 ? 11.201 2.333 -4.105 1.00 90.81 180 ALA A N 1
ATOM 1418 C CA . ALA A 1 180 ? 11.332 3.094 -2.869 1.00 90.81 180 ALA A CA 1
ATOM 1419 C C . ALA A 1 180 ? 9.978 3.639 -2.384 1.00 90.81 180 ALA A C 1
ATOM 1421 O O . ALA A 1 180 ? 9.622 3.463 -1.216 1.00 90.81 180 ALA A O 1
ATOM 1422 N N . TYR A 1 181 ? 9.187 4.253 -3.267 1.00 90.62 181 TYR A N 1
ATOM 1423 C CA . TYR A 1 181 ? 7.852 4.752 -2.927 1.00 90.62 181 TYR A CA 1
ATOM 1424 C C . TYR A 1 181 ? 6.895 3.648 -2.472 1.00 90.62 181 TYR A C 1
ATOM 1426 O O . TYR A 1 181 ? 6.237 3.786 -1.434 1.00 90.62 181 TYR A O 1
ATOM 1434 N N . ALA A 1 182 ? 6.823 2.552 -3.225 1.00 91.25 182 ALA A N 1
ATOM 1435 C CA . ALA A 1 182 ? 5.948 1.430 -2.926 1.00 91.25 182 ALA A CA 1
ATOM 1436 C C . ALA A 1 182 ? 6.349 0.781 -1.589 1.00 91.25 182 ALA A C 1
ATOM 1438 O O . ALA A 1 182 ? 5.488 0.517 -0.747 1.00 91.25 182 ALA A O 1
ATOM 1439 N N . SER A 1 183 ? 7.656 0.649 -1.329 1.00 92.00 183 SER A N 1
ATOM 1440 C CA . SER A 1 183 ? 8.194 0.162 -0.051 1.00 92.00 183 SER A CA 1
ATOM 1441 C C . SER A 1 183 ? 7.831 1.073 1.121 1.00 92.00 183 SER A C 1
ATOM 1443 O O . SER A 1 183 ? 7.359 0.590 2.150 1.00 92.00 183 SER A O 1
ATOM 1445 N N . MET A 1 184 ? 7.997 2.393 0.976 1.00 89.56 184 MET A N 1
ATOM 1446 C CA . MET A 1 184 ? 7.618 3.362 2.013 1.00 89.56 184 MET A CA 1
ATOM 1447 C C . MET A 1 184 ? 6.115 3.328 2.303 1.00 89.56 184 MET A C 1
ATOM 1449 O O . MET A 1 184 ? 5.705 3.334 3.465 1.00 89.56 184 MET A O 1
ATOM 1453 N N . SER A 1 185 ? 5.292 3.262 1.255 1.00 90.44 185 SER A N 1
ATOM 1454 C CA . SER A 1 185 ? 3.833 3.197 1.367 1.00 90.44 185 SER A CA 1
ATOM 1455 C C . SER A 1 185 ? 3.386 1.918 2.076 1.00 90.44 185 SER A C 1
ATOM 1457 O O . SER A 1 185 ? 2.568 1.971 3.000 1.00 90.44 185 SER A O 1
ATOM 1459 N N . PHE A 1 186 ? 3.973 0.775 1.715 1.00 91.31 186 PHE A N 1
ATOM 1460 C CA . PHE A 1 186 ? 3.713 -0.502 2.372 1.00 91.31 186 PHE A CA 1
ATOM 1461 C C . PHE A 1 186 ? 4.170 -0.498 3.839 1.00 91.31 186 PHE A C 1
ATOM 1463 O O . PHE A 1 186 ? 3.421 -0.922 4.724 1.00 91.31 186 PHE A O 1
ATOM 1470 N N . ALA A 1 187 ? 5.353 0.055 4.128 1.00 90.56 187 ALA A N 1
ATOM 1471 C CA . ALA A 1 187 ? 5.877 0.182 5.484 1.00 90.56 187 ALA A CA 1
ATOM 1472 C C . ALA A 1 187 ? 4.987 1.065 6.375 1.00 90.56 187 ALA A C 1
ATOM 1474 O O . ALA A 1 187 ? 4.708 0.691 7.513 1.00 90.56 187 ALA A O 1
ATOM 1475 N N . ASP A 1 188 ? 4.479 2.196 5.875 1.00 89.44 188 ASP A N 1
ATOM 1476 C CA . ASP A 1 188 ? 3.561 3.075 6.619 1.00 89.44 188 ASP A CA 1
ATOM 1477 C C . ASP A 1 188 ? 2.255 2.349 6.994 1.00 89.44 188 ASP A C 1
ATOM 1479 O O . ASP A 1 188 ? 1.774 2.452 8.131 1.00 89.44 188 ASP A O 1
ATOM 1483 N N . VAL A 1 189 ? 1.704 1.547 6.075 1.00 90.25 189 VAL A N 1
ATOM 1484 C CA . VAL A 1 189 ? 0.515 0.721 6.341 1.00 90.25 189 VAL A CA 1
ATOM 1485 C C . VAL A 1 189 ? 0.832 -0.390 7.348 1.00 90.25 189 VAL A C 1
ATOM 1487 O O . VAL A 1 189 ? 0.051 -0.609 8.277 1.00 90.25 189 VAL A O 1
ATOM 1490 N N . ALA A 1 190 ? 1.986 -1.049 7.231 1.00 90.06 190 ALA A N 1
ATOM 1491 C CA . ALA A 1 190 ? 2.439 -2.087 8.158 1.00 90.06 190 ALA A CA 1
ATOM 1492 C C . ALA A 1 190 ? 2.702 -1.554 9.573 1.00 90.06 190 ALA A C 1
ATOM 1494 O O . ALA A 1 190 ? 2.277 -2.170 10.551 1.00 90.06 190 ALA A O 1
ATOM 1495 N N . ILE A 1 191 ? 3.308 -0.374 9.706 1.00 88.81 191 ILE A N 1
ATOM 1496 C CA . ILE A 1 191 ? 3.500 0.301 10.996 1.00 88.81 191 ILE A CA 1
ATOM 1497 C C . ILE A 1 191 ? 2.149 0.683 11.607 1.00 88.81 191 ILE A C 1
ATOM 1499 O O . ILE A 1 191 ? 1.933 0.480 12.803 1.00 88.81 191 ILE A O 1
ATOM 1503 N N . SER A 1 192 ? 1.219 1.197 10.798 1.00 88.00 192 SER A N 1
ATOM 1504 C CA . SER A 1 192 ? -0.132 1.538 11.260 1.00 88.00 192 SER A CA 1
ATOM 1505 C C . SER A 1 192 ? -0.904 0.300 11.730 1.00 88.00 192 SER A C 1
ATOM 1507 O O . SER A 1 192 ? -1.564 0.342 12.769 1.00 88.00 192 SER A O 1
ATOM 1509 N N . SER A 1 193 ? -0.777 -0.816 11.003 1.00 88.44 193 SER A N 1
ATOM 1510 C CA . SER A 1 193 ? -1.310 -2.128 11.389 1.00 88.44 193 SER A CA 1
ATOM 1511 C C . SER A 1 193 ? -0.733 -2.595 12.722 1.00 88.44 193 SER A C 1
ATOM 1513 O O . SER A 1 193 ? -1.488 -2.933 13.629 1.00 88.44 193 SER A O 1
ATOM 1515 N N . GLN A 1 194 ? 0.592 -2.534 12.875 1.00 88.12 194 GLN A N 1
ATOM 1516 C CA . GLN A 1 194 ? 1.260 -2.931 14.109 1.00 88.12 194 GLN A CA 1
ATOM 1517 C C . GLN A 1 194 ? 0.810 -2.075 15.294 1.00 88.12 194 GLN A C 1
ATOM 1519 O O . GLN A 1 194 ? 0.488 -2.615 16.342 1.00 88.12 194 GLN A O 1
ATOM 1524 N N . CYS A 1 195 ? 0.725 -0.752 15.128 1.00 87.62 195 CYS A N 1
ATOM 1525 C CA . CYS A 1 195 ? 0.277 0.140 16.197 1.00 87.62 195 CYS A CA 1
ATOM 1526 C C . CYS A 1 195 ? -1.147 -0.198 16.657 1.00 87.62 195 CYS A C 1
ATOM 1528 O O . CYS A 1 195 ? -1.437 -0.126 17.849 1.00 87.62 195 CYS A O 1
ATOM 1530 N N . LEU A 1 196 ? -2.032 -0.583 15.730 1.00 86.19 196 LEU A N 1
ATOM 1531 C CA . LEU A 1 196 ? -3.370 -1.050 16.081 1.00 86.19 196 LEU A CA 1
ATOM 1532 C C . LEU A 1 196 ? -3.307 -2.331 16.923 1.00 86.19 196 LEU A C 1
ATOM 1534 O O . LEU A 1 196 ? -3.992 -2.416 17.939 1.00 86.19 196 LEU A O 1
ATOM 1538 N N . SER A 1 197 ? -2.474 -3.293 16.533 1.00 85.31 197 SER A N 1
ATOM 1539 C CA . SER A 1 197 ? -2.290 -4.550 17.263 1.00 85.31 197 SER A CA 1
ATOM 1540 C C . SER A 1 197 ? -1.662 -4.354 18.640 1.00 85.31 197 SER A C 1
ATOM 1542 O O . SER A 1 197 ? -2.168 -4.910 19.609 1.00 85.31 197 SER A O 1
ATOM 1544 N N . ASP A 1 198 ? -0.629 -3.519 18.756 1.00 86.00 198 ASP A N 1
ATOM 1545 C CA . ASP A 1 198 ? 0.060 -3.231 20.021 1.00 86.00 198 ASP A CA 1
ATOM 1546 C C . ASP A 1 198 ? -0.899 -2.595 21.040 1.00 86.00 198 ASP A C 1
ATOM 1548 O O . ASP A 1 198 ? -0.943 -2.984 22.207 1.00 86.00 198 ASP A O 1
ATOM 1552 N N . LEU A 1 199 ? -1.727 -1.640 20.596 1.00 83.69 199 LEU A N 1
ATOM 1553 C CA . LEU A 1 199 ? -2.716 -0.995 21.463 1.00 83.69 199 LEU A CA 1
ATOM 1554 C C . LEU A 1 199 ? -3.799 -1.972 21.944 1.00 83.69 199 LEU A C 1
ATOM 1556 O O . LEU A 1 199 ? -4.324 -1.830 23.045 1.00 83.69 199 LEU A O 1
ATOM 1560 N N . VAL A 1 200 ? -4.144 -2.961 21.124 1.00 80.69 200 VAL A N 1
ATOM 1561 C CA . VAL A 1 200 ? -5.092 -4.015 21.498 1.00 80.69 200 VAL A CA 1
ATOM 1562 C C . VAL A 1 200 ? -4.440 -5.019 22.435 1.00 80.69 200 VAL A C 1
ATOM 1564 O O . VAL A 1 200 ? -5.078 -5.464 23.383 1.00 80.69 200 VAL A O 1
ATOM 1567 N N . GLN A 1 201 ? -3.173 -5.356 22.202 1.00 80.69 201 GLN A N 1
ATOM 1568 C CA . GLN A 1 201 ? -2.411 -6.240 23.070 1.00 80.69 201 GLN A CA 1
ATOM 1569 C C . GLN A 1 201 ? -2.234 -5.626 24.459 1.00 80.69 201 GLN A C 1
ATOM 1571 O O . GLN A 1 201 ? -2.290 -6.344 25.445 1.00 80.69 201 GLN A O 1
ATOM 1576 N N . TYR A 1 202 ? -2.134 -4.302 24.581 1.00 78.00 202 TYR A N 1
ATOM 1577 C CA . TYR A 1 202 ? -2.217 -3.635 25.884 1.00 78.00 202 TYR A CA 1
ATOM 1578 C C . TYR A 1 202 ? -3.559 -3.900 26.600 1.00 78.00 202 TYR A C 1
ATOM 1580 O O . TYR A 1 202 ? -3.630 -3.970 27.826 1.00 78.00 202 TYR A O 1
ATOM 1588 N N . LEU A 1 203 ? -4.626 -4.132 25.834 1.00 75.88 203 LEU A N 1
ATOM 1589 C CA . LEU A 1 203 ? -5.964 -4.475 26.314 1.00 75.88 203 LEU A CA 1
ATOM 1590 C C . LEU A 1 203 ? -6.188 -5.986 26.540 1.00 75.88 203 LEU A C 1
ATOM 1592 O O . LEU A 1 203 ? -7.337 -6.409 26.690 1.00 75.88 203 LEU A O 1
ATOM 1596 N N . HIS A 1 204 ? -5.119 -6.795 26.607 1.00 64.12 204 HIS A N 1
ATOM 1597 C CA . HIS A 1 204 ? -5.115 -8.274 26.607 1.00 64.12 204 HIS A CA 1
ATOM 1598 C C . HIS A 1 204 ? -6.111 -8.964 27.555 1.00 64.12 204 HIS A C 1
ATOM 1600 O O . HIS A 1 204 ? -6.426 -10.140 27.390 1.00 64.12 204 HIS A O 1
ATOM 1606 N N . ARG A 1 205 ? -6.598 -8.271 28.588 1.00 59.12 205 ARG A N 1
ATOM 1607 C CA . ARG A 1 205 ? -7.568 -8.831 29.538 1.00 59.12 205 ARG A CA 1
ATOM 1608 C C . ARG A 1 205 ? -8.996 -8.916 28.994 1.00 59.12 205 ARG A C 1
ATOM 1610 O O . ARG A 1 205 ? -9.827 -9.549 29.634 1.00 59.12 205 ARG A O 1
ATOM 1617 N N . THR A 1 206 ? -9.312 -8.278 27.867 1.00 57.44 206 THR A N 1
ATOM 1618 C CA . THR A 1 206 ? -10.695 -8.212 27.360 1.00 57.44 206 THR A CA 1
ATOM 1619 C C . THR A 1 206 ? -10.850 -8.544 25.882 1.00 57.44 206 THR A C 1
ATOM 1621 O O . THR A 1 206 ? -11.966 -8.854 25.463 1.00 57.44 206 THR A O 1
ATOM 1624 N N . VAL A 1 207 ? -9.779 -8.497 25.084 1.00 62.97 207 VAL A N 1
ATOM 1625 C CA . VAL A 1 207 ? -9.862 -8.717 23.636 1.00 62.97 207 VAL A CA 1
ATOM 1626 C C . VAL A 1 207 ? -8.695 -9.552 23.136 1.00 62.97 207 VAL A C 1
ATOM 1628 O O . VAL A 1 207 ? -7.541 -9.244 23.406 1.00 62.97 207 VAL A O 1
ATOM 1631 N N . ASP A 1 208 ? -9.032 -10.576 22.354 1.00 70.50 208 ASP A N 1
ATOM 1632 C CA . ASP A 1 208 ? -8.084 -11.386 21.597 1.00 70.50 208 ASP A CA 1
ATOM 1633 C C . ASP A 1 208 ? -7.266 -10.507 20.616 1.00 70.50 208 ASP A C 1
ATOM 1635 O O . ASP A 1 208 ? -7.853 -9.946 19.672 1.00 70.50 208 ASP A O 1
ATOM 1639 N N . PRO A 1 209 ? -5.945 -10.347 20.837 1.00 67.69 209 PRO A N 1
ATOM 1640 C CA . PRO A 1 209 ? -5.086 -9.469 20.046 1.00 67.69 209 PRO A CA 1
ATOM 1641 C C . PRO A 1 209 ? -4.906 -9.956 18.607 1.00 67.69 209 PRO A C 1
ATOM 1643 O O . PRO A 1 209 ? -4.720 -9.145 17.694 1.00 67.69 209 PRO A O 1
ATOM 1646 N N . GLU A 1 210 ? -5.034 -11.262 18.365 1.00 68.56 210 GLU A N 1
ATOM 1647 C CA . GLU A 1 210 ? -4.800 -11.850 17.047 1.00 68.56 210 GLU A CA 1
ATOM 1648 C C . GLU A 1 210 ? -5.839 -11.399 16.016 1.00 68.56 210 GLU A C 1
ATOM 1650 O O . GLU A 1 210 ? -5.549 -11.242 14.827 1.00 68.56 210 GLU A O 1
ATOM 1655 N N . ALA A 1 211 ? -7.050 -11.094 16.479 1.00 71.00 211 ALA A N 1
ATOM 1656 C CA . ALA A 1 211 ? -8.146 -10.672 15.624 1.00 71.00 211 ALA A CA 1
ATOM 1657 C C . ALA A 1 211 ? -7.971 -9.252 15.053 1.00 71.00 211 ALA A C 1
ATOM 1659 O O . ALA A 1 211 ? -8.781 -8.836 14.217 1.00 71.00 211 ALA A O 1
ATOM 1660 N N . LEU A 1 212 ? -6.955 -8.482 15.478 1.00 72.00 212 LEU A N 1
ATOM 1661 C CA . LEU A 1 212 ? -6.842 -7.044 15.196 1.00 72.00 212 LEU A CA 1
ATOM 1662 C C . LEU A 1 212 ? -5.690 -6.622 14.256 1.00 72.00 212 LEU A C 1
ATOM 1664 O O . LEU A 1 212 ? -5.765 -5.527 13.705 1.00 72.00 212 LEU A O 1
ATOM 1668 N N . CYS A 1 213 ? -4.796 -7.535 13.860 1.00 77.94 213 CYS A N 1
ATOM 1669 C CA . CYS A 1 213 ? -3.814 -7.310 12.779 1.00 77.94 213 CYS A CA 1
ATOM 1670 C C . CYS A 1 213 ? -4.456 -7.310 11.378 1.00 77.94 213 CYS A C 1
ATOM 1672 O O . CYS A 1 213 ? -5.327 -8.144 11.107 1.00 77.94 213 CYS A O 1
ATOM 1674 N N . PHE A 1 214 ? -4.023 -6.449 10.449 1.00 81.75 214 PHE A N 1
ATOM 1675 C CA . PHE A 1 214 ? -4.357 -6.664 9.033 1.00 81.75 214 PHE A CA 1
ATOM 1676 C C . PHE A 1 214 ? -3.695 -7.950 8.528 1.00 81.75 214 PHE A C 1
ATOM 1678 O O . PHE A 1 214 ? -2.584 -8.295 8.933 1.00 81.75 214 PHE A O 1
ATOM 1685 N N . THR A 1 215 ? -4.391 -8.675 7.659 1.00 88.06 215 THR A N 1
ATOM 1686 C CA . THR A 1 215 ? -3.935 -9.972 7.149 1.00 88.06 215 THR A CA 1
ATOM 1687 C C . THR A 1 215 ? -4.036 -9.998 5.636 1.00 88.06 215 THR A C 1
ATOM 1689 O O . THR A 1 215 ? -5.073 -9.609 5.098 1.00 88.06 215 THR A O 1
ATOM 1692 N N . GLY A 1 216 ? -3.034 -10.547 4.957 1.00 81.31 216 GLY A N 1
ATOM 1693 C CA . GLY A 1 216 ? -3.103 -10.850 3.528 1.00 81.31 216 GLY A CA 1
ATOM 1694 C C . GLY A 1 216 ? -3.863 -12.149 3.274 1.00 81.31 216 GLY A C 1
ATOM 1695 O O . GLY A 1 216 ? -3.276 -13.106 2.810 1.00 81.31 216 GLY A O 1
ATOM 1696 N N . GLY A 1 217 ? -5.134 -12.246 3.674 1.00 80.00 217 GLY A N 1
ATOM 1697 C CA . GLY A 1 217 ? -5.975 -13.425 3.403 1.00 80.00 217 GLY A CA 1
ATOM 1698 C C . GLY A 1 217 ? -5.626 -14.688 4.195 1.00 80.00 217 GLY A C 1
ATOM 1699 O O . GLY A 1 217 ? -5.978 -15.780 3.774 1.00 80.00 217 GLY A O 1
ATOM 1700 N N . GLY A 1 218 ? -4.935 -14.548 5.328 1.00 83.62 218 GLY A N 1
ATOM 1701 C CA . GLY A 1 218 ? -4.483 -15.678 6.148 1.00 83.62 218 GLY A CA 1
ATOM 1702 C C . GLY A 1 218 ? -3.073 -16.168 5.812 1.00 83.62 218 GLY A C 1
ATOM 1703 O O . GLY A 1 218 ? -2.481 -16.848 6.639 1.00 83.62 218 GLY A O 1
ATOM 1704 N N . PHE A 1 219 ? -2.500 -15.750 4.677 1.00 84.25 219 PHE A N 1
ATOM 1705 C CA . PHE A 1 219 ? -1.122 -16.086 4.303 1.00 84.25 219 PHE A CA 1
ATOM 1706 C C . PHE A 1 219 ? -0.089 -15.427 5.222 1.00 84.25 219 PHE A C 1
ATOM 1708 O O . PHE A 1 219 ? 0.889 -16.049 5.620 1.00 84.25 219 PHE A O 1
ATOM 1715 N N . PHE A 1 220 ? -0.313 -14.163 5.581 1.00 87.94 220 PHE A N 1
ATOM 1716 C CA . PHE A 1 220 ? 0.575 -13.419 6.467 1.00 87.94 220 PHE A CA 1
ATOM 1717 C C . PHE A 1 220 ? -0.180 -12.374 7.288 1.00 87.94 220 PHE A C 1
ATOM 1719 O O . PHE A 1 220 ? -1.273 -11.914 6.927 1.00 87.94 220 PHE A O 1
ATOM 1726 N N . ARG A 1 221 ? 0.439 -11.969 8.400 1.00 86.44 221 ARG A N 1
ATOM 1727 C CA . ARG A 1 221 ? 0.018 -10.833 9.227 1.00 86.44 221 ARG A CA 1
ATOM 1728 C C . ARG A 1 221 ? 0.889 -9.632 8.882 1.00 86.44 221 ARG A C 1
ATOM 1730 O O . ARG A 1 221 ? 2.107 -9.749 8.831 1.00 86.44 221 ARG A O 1
ATOM 1737 N N . LEU A 1 222 ? 0.264 -8.479 8.664 1.00 84.31 222 LEU A N 1
ATOM 1738 C CA . LEU A 1 222 ? 0.971 -7.239 8.365 1.00 84.31 222 LEU A CA 1
ATOM 1739 C C . LEU A 1 222 ? 1.561 -6.670 9.667 1.00 84.31 222 LEU A C 1
ATOM 1741 O O . LEU A 1 222 ? 0.887 -5.931 10.392 1.00 84.31 222 LEU A O 1
ATOM 1745 N N . ASN A 1 223 ? 2.790 -7.078 9.984 1.00 85.62 223 ASN A N 1
ATOM 1746 C CA . ASN A 1 223 ? 3.537 -6.697 11.182 1.00 85.62 223 ASN A CA 1
ATOM 1747 C C . ASN A 1 223 ? 4.977 -6.276 10.829 1.00 85.62 223 ASN A C 1
ATOM 1749 O O . ASN A 1 223 ? 5.436 -6.432 9.697 1.00 85.62 223 ASN A O 1
ATOM 1753 N N . LYS A 1 224 ? 5.712 -5.740 11.811 1.00 83.81 224 LYS A N 1
ATOM 1754 C CA . LYS A 1 224 ? 7.130 -5.374 11.621 1.00 83.81 224 LYS A CA 1
ATOM 1755 C C . LYS A 1 224 ? 7.999 -6.582 11.259 1.00 83.81 224 LYS A C 1
ATOM 1757 O O . LYS A 1 224 ? 8.927 -6.439 10.474 1.00 83.81 224 LYS A O 1
ATOM 1762 N N . ALA A 1 225 ? 7.682 -7.761 11.795 1.00 87.12 225 ALA A N 1
ATOM 1763 C CA . ALA A 1 225 ? 8.421 -8.986 11.502 1.00 87.12 225 ALA A CA 1
ATOM 1764 C C . ALA A 1 225 ? 8.342 -9.369 10.014 1.00 87.12 225 ALA A C 1
ATOM 1766 O O . ALA A 1 225 ? 9.349 -9.763 9.438 1.00 87.12 225 ALA A O 1
ATOM 1767 N N . LEU A 1 226 ? 7.187 -9.175 9.370 1.00 88.06 226 LEU A N 1
ATOM 1768 C CA . LEU A 1 226 ? 7.017 -9.382 7.935 1.00 88.06 226 LEU A CA 1
ATOM 1769 C C . LEU A 1 226 ? 7.884 -8.413 7.130 1.00 88.06 226 LEU A C 1
ATOM 1771 O O . LEU A 1 226 ? 8.546 -8.847 6.198 1.00 88.06 226 LEU A O 1
ATOM 1775 N N . LEU A 1 227 ? 7.929 -7.128 7.505 1.00 86.06 227 LEU A N 1
ATOM 1776 C CA . LEU A 1 227 ? 8.807 -6.156 6.840 1.00 86.06 227 LEU A CA 1
ATOM 1777 C C . LEU A 1 227 ? 10.278 -6.574 6.931 1.00 86.06 227 LEU A C 1
ATOM 1779 O O . LEU A 1 227 ? 10.991 -6.521 5.935 1.00 86.06 227 LEU A O 1
ATOM 1783 N N . VAL A 1 228 ? 10.717 -7.014 8.112 1.00 89.50 228 VAL A N 1
ATOM 1784 C CA . VAL A 1 228 ? 12.088 -7.500 8.328 1.00 89.50 228 VAL A CA 1
ATOM 1785 C C . VAL A 1 228 ? 12.352 -8.769 7.515 1.00 89.50 228 VAL A C 1
ATOM 1787 O O . VAL A 1 228 ? 13.406 -8.883 6.901 1.00 89.50 228 VAL A O 1
ATOM 1790 N N . SER A 1 229 ? 11.393 -9.695 7.447 1.00 91.31 229 SER A N 1
ATOM 1791 C CA . SER A 1 229 ? 11.499 -10.918 6.641 1.00 91.31 229 SER A CA 1
ATOM 1792 C C . SER A 1 229 ? 11.561 -10.624 5.1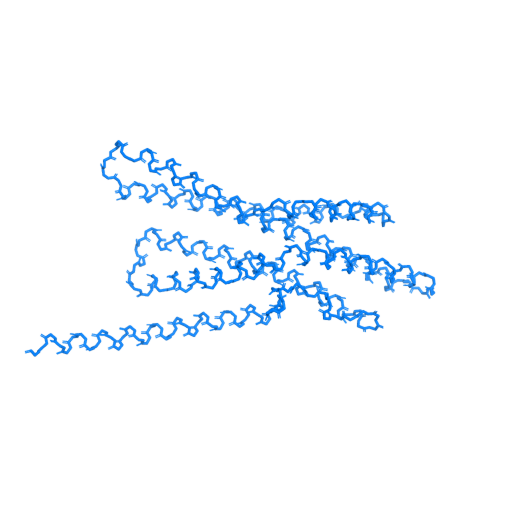39 1.00 91.31 229 SER A C 1
ATOM 1794 O O . SER A 1 229 ? 12.386 -11.211 4.440 1.00 91.31 229 SER A O 1
ATOM 1796 N N . MET A 1 230 ? 10.751 -9.683 4.645 1.00 89.81 230 MET A N 1
ATOM 1797 C CA . MET A 1 230 ? 10.805 -9.220 3.257 1.00 89.81 230 MET A CA 1
ATOM 1798 C C . MET A 1 230 ? 12.158 -8.574 2.955 1.00 89.81 230 MET A C 1
ATOM 1800 O O . MET A 1 230 ? 12.802 -8.959 1.987 1.00 89.81 230 MET A O 1
ATOM 1804 N N . ALA A 1 231 ? 12.626 -7.659 3.811 1.00 87.56 231 ALA A N 1
ATOM 1805 C CA . ALA A 1 231 ? 13.933 -7.025 3.659 1.00 87.56 231 ALA A CA 1
ATOM 1806 C C . ALA A 1 231 ? 15.074 -8.055 3.661 1.00 87.56 231 ALA A C 1
ATOM 1808 O O . ALA A 1 231 ? 15.934 -8.009 2.788 1.00 87.56 231 ALA A O 1
ATOM 1809 N N . GLY A 1 232 ? 15.047 -9.018 4.587 1.00 90.38 232 GLY A N 1
ATOM 1810 C CA . GLY A 1 232 ? 16.016 -10.112 4.639 1.00 90.38 232 GLY A CA 1
ATOM 1811 C C . GLY A 1 232 ? 16.016 -10.946 3.359 1.00 90.38 232 GLY A C 1
ATOM 1812 O O . GLY A 1 232 ? 17.070 -11.151 2.775 1.00 90.38 232 GLY A O 1
ATOM 1813 N N . SER A 1 233 ? 14.837 -11.342 2.869 1.00 90.62 233 SER A N 1
ATOM 1814 C CA . SER A 1 233 ? 14.702 -12.127 1.631 1.00 90.62 233 SER A CA 1
ATOM 1815 C C . SER A 1 233 ? 15.241 -11.378 0.409 1.00 90.62 233 SER A C 1
ATOM 1817 O O . SER A 1 233 ? 15.905 -11.969 -0.437 1.00 90.62 233 SER A O 1
ATOM 1819 N N . ILE A 1 234 ? 14.992 -10.068 0.336 1.00 88.56 234 ILE A N 1
ATOM 1820 C CA . ILE A 1 234 ? 15.489 -9.193 -0.731 1.00 88.56 234 ILE A CA 1
ATOM 1821 C C . ILE A 1 234 ? 17.017 -9.074 -0.679 1.00 88.56 234 ILE A C 1
ATOM 1823 O O . ILE A 1 234 ? 17.671 -9.184 -1.712 1.00 88.56 234 ILE A O 1
ATOM 1827 N N . ILE A 1 235 ? 17.591 -8.882 0.512 1.00 88.88 235 ILE A N 1
ATOM 1828 C CA . ILE A 1 235 ? 19.047 -8.818 0.698 1.00 88.88 235 ILE A CA 1
ATOM 1829 C C . ILE A 1 235 ? 19.687 -10.159 0.326 1.00 88.88 235 ILE A C 1
ATOM 1831 O O . ILE A 1 235 ? 20.672 -10.177 -0.403 1.00 88.88 235 ILE A O 1
ATOM 1835 N N . THR A 1 236 ? 19.119 -11.282 0.772 1.00 91.69 236 THR A N 1
ATOM 1836 C CA . THR A 1 236 ? 19.606 -12.618 0.407 1.00 91.69 236 THR A CA 1
ATOM 1837 C C . THR A 1 236 ? 19.558 -12.834 -1.103 1.00 91.69 236 THR A C 1
ATOM 1839 O O . THR A 1 236 ? 20.538 -13.305 -1.671 1.00 91.69 236 THR A O 1
ATOM 1842 N N . TYR A 1 237 ? 18.464 -12.443 -1.763 1.00 88.69 237 TYR A N 1
ATOM 1843 C CA . TYR A 1 237 ? 18.358 -12.500 -3.220 1.00 88.69 237 TYR A CA 1
ATOM 1844 C C . TYR A 1 237 ? 19.444 -11.660 -3.903 1.00 88.69 237 TYR A C 1
ATOM 1846 O O . TYR A 1 237 ? 20.118 -12.163 -4.793 1.00 88.69 237 TYR A O 1
ATOM 1854 N N . ALA A 1 238 ? 19.665 -10.422 -3.450 1.00 84.81 238 ALA A N 1
ATOM 1855 C CA . ALA A 1 238 ? 20.717 -9.556 -3.978 1.00 84.81 238 ALA A CA 1
ATOM 1856 C C . ALA A 1 238 ? 22.114 -10.185 -3.845 1.00 84.81 238 ALA A C 1
ATOM 1858 O O . ALA A 1 238 ? 22.883 -10.161 -4.798 1.00 84.81 238 ALA A O 1
ATOM 1859 N N . VAL A 1 239 ? 22.428 -10.784 -2.692 1.00 89.56 239 VAL A N 1
ATOM 1860 C CA . VAL A 1 239 ? 23.721 -11.450 -2.462 1.00 89.56 239 VAL A CA 1
ATOM 1861 C C . VAL A 1 239 ? 23.907 -12.648 -3.393 1.00 89.56 239 VAL A C 1
ATOM 1863 O O . VAL A 1 239 ? 24.960 -12.764 -4.010 1.00 89.56 239 VAL A O 1
ATOM 1866 N N . ILE A 1 240 ? 22.890 -13.507 -3.531 1.00 91.56 240 ILE A N 1
ATOM 1867 C CA . ILE A 1 240 ? 22.941 -14.656 -4.452 1.00 91.56 240 ILE A CA 1
ATOM 1868 C C . ILE A 1 240 ? 23.156 -14.173 -5.889 1.00 91.56 240 ILE A C 1
ATOM 1870 O O . ILE A 1 240 ? 23.930 -14.766 -6.635 1.00 91.56 240 ILE A O 1
ATOM 1874 N N . LEU A 1 241 ? 22.490 -13.085 -6.273 1.00 88.06 241 LEU A N 1
ATOM 1875 C CA . LEU A 1 241 ? 22.584 -12.536 -7.618 1.00 88.06 241 LEU A CA 1
ATOM 1876 C C . LEU A 1 241 ? 23.996 -12.036 -7.935 1.00 88.06 241 LEU A C 1
ATOM 1878 O O . LEU A 1 241 ? 24.517 -12.361 -8.992 1.00 88.06 241 LEU A O 1
ATOM 1882 N N . VAL A 1 242 ? 24.629 -11.330 -6.994 1.00 87.12 242 VAL A N 1
ATOM 1883 C CA . VAL A 1 242 ? 26.025 -10.878 -7.124 1.00 87.12 242 VAL A CA 1
ATOM 1884 C C . VAL A 1 242 ? 26.992 -12.062 -7.207 1.00 87.12 242 VAL A C 1
ATOM 1886 O O . VAL A 1 242 ? 27.854 -12.102 -8.074 1.00 87.12 242 VAL A O 1
ATOM 1889 N N . GLN A 1 243 ? 26.831 -13.063 -6.339 1.00 88.19 243 GLN A N 1
ATOM 1890 C CA . GLN A 1 243 ? 27.721 -14.230 -6.336 1.00 88.19 243 GLN A CA 1
ATOM 1891 C C . GLN A 1 243 ? 27.621 -15.034 -7.637 1.00 88.19 243 GLN A C 1
ATOM 1893 O O . GLN A 1 243 ? 28.632 -15.440 -8.200 1.00 88.19 243 GLN A O 1
ATOM 1898 N N . THR A 1 244 ? 26.401 -15.234 -8.135 1.00 89.56 244 THR A N 1
ATOM 1899 C CA . THR A 1 244 ? 26.170 -15.989 -9.375 1.00 89.56 244 THR A CA 1
ATOM 1900 C C . THR A 1 244 ? 26.566 -15.214 -10.631 1.00 89.56 244 THR A C 1
ATOM 1902 O O . THR A 1 244 ? 26.945 -15.842 -11.618 1.00 89.56 244 THR A O 1
ATOM 1905 N N . SER A 1 245 ? 26.520 -13.874 -10.621 1.00 85.38 245 SER A N 1
ATOM 1906 C CA . SER A 1 245 ? 27.017 -13.075 -11.747 1.00 85.38 245 SER A CA 1
ATOM 1907 C C . SER A 1 245 ? 28.536 -13.147 -11.884 1.00 85.38 245 SER A C 1
ATOM 1909 O O . SER A 1 245 ? 29.028 -13.239 -13.008 1.00 85.38 245 SER A O 1
ATOM 1911 N N . ASP A 1 246 ? 29.264 -13.159 -10.764 1.00 83.06 246 ASP A N 1
ATOM 1912 C CA . ASP A 1 246 ? 30.730 -13.237 -10.759 1.00 83.06 246 ASP A CA 1
ATOM 1913 C C . ASP A 1 246 ? 31.209 -14.613 -11.257 1.00 83.06 246 ASP A C 1
ATOM 1915 O O . ASP A 1 246 ? 32.045 -14.693 -12.156 1.00 83.06 246 ASP A O 1
ATOM 1919 N N . GLU A 1 247 ? 30.604 -15.703 -10.766 1.00 84.50 247 GLU A N 1
ATOM 1920 C CA . GLU A 1 247 ? 30.910 -17.067 -11.234 1.00 84.50 247 GLU A CA 1
ATOM 1921 C C . GLU A 1 247 ? 30.644 -17.245 -12.738 1.00 84.50 247 GLU A C 1
ATOM 1923 O O . GLU A 1 247 ? 31.402 -17.915 -13.446 1.00 84.50 247 GLU A O 1
ATOM 1928 N N . LEU A 1 248 ? 29.567 -16.641 -13.253 1.00 80.00 248 LEU A N 1
ATOM 1929 C CA . LEU A 1 248 ? 29.234 -16.722 -14.673 1.00 80.00 248 LEU A CA 1
ATOM 1930 C C . LEU A 1 248 ? 30.233 -15.942 -15.540 1.00 80.00 248 LEU A C 1
ATOM 1932 O O . LEU A 1 248 ? 30.577 -16.408 -16.629 1.00 80.00 248 LEU A O 1
ATOM 1936 N N . ALA A 1 249 ? 30.709 -14.786 -15.069 1.00 78.62 249 ALA A N 1
ATOM 1937 C CA . ALA A 1 249 ? 31.715 -13.991 -15.769 1.00 78.62 249 ALA A CA 1
ATOM 1938 C C . ALA A 1 249 ? 33.045 -14.754 -15.899 1.00 78.62 249 ALA A C 1
ATOM 1940 O O . ALA A 1 249 ? 33.585 -14.854 -17.004 1.00 78.62 249 ALA A O 1
ATOM 1941 N N . ASP A 1 250 ? 33.502 -15.391 -14.816 1.00 80.81 250 ASP A N 1
ATOM 1942 C CA . ASP A 1 250 ? 34.745 -16.172 -14.802 1.00 80.81 250 ASP A CA 1
ATOM 1943 C C . ASP A 1 250 ? 34.710 -17.349 -15.798 1.00 80.81 250 ASP A C 1
ATOM 1945 O O . ASP A 1 250 ? 35.689 -17.627 -16.497 1.00 80.81 250 ASP A O 1
ATOM 1949 N N . HIS A 1 251 ? 33.568 -18.032 -15.936 1.00 79.12 251 HIS A N 1
ATOM 1950 C CA . HIS A 1 251 ? 33.426 -19.147 -16.881 1.00 79.12 251 HIS A CA 1
ATOM 1951 C C . HIS A 1 251 ? 33.402 -18.719 -18.360 1.00 79.12 251 HIS A C 1
ATOM 1953 O O . HIS A 1 251 ? 33.863 -19.469 -19.234 1.00 79.12 251 HIS A O 1
ATOM 1959 N N . VAL A 1 252 ? 32.876 -17.529 -18.665 1.00 78.50 252 VAL A N 1
ATOM 1960 C CA . VAL A 1 252 ? 32.828 -17.004 -20.040 1.00 78.50 252 VAL A CA 1
ATOM 1961 C C . VAL A 1 252 ? 34.224 -16.624 -20.535 1.00 78.50 252 VAL A C 1
ATOM 1963 O O . VAL A 1 252 ? 34.544 -16.890 -21.698 1.00 78.50 252 VAL A O 1
ATOM 1966 N N . ASP A 1 253 ? 35.078 -16.079 -19.669 1.00 73.81 253 ASP A N 1
ATOM 1967 C CA . ASP A 1 253 ? 36.434 -15.676 -20.052 1.00 73.81 253 ASP A CA 1
ATOM 1968 C C . ASP A 1 253 ? 37.355 -16.875 -20.320 1.00 73.81 253 ASP A C 1
ATOM 1970 O O . ASP A 1 253 ? 38.116 -16.864 -21.291 1.00 73.81 253 ASP A O 1
ATOM 1974 N N . VAL A 1 254 ? 37.223 -17.967 -19.558 1.00 74.50 254 VAL A N 1
ATOM 1975 C CA . VAL A 1 254 ? 37.979 -19.211 -19.809 1.00 74.50 254 VAL A CA 1
ATOM 1976 C C . VAL A 1 254 ? 37.601 -19.842 -21.155 1.00 74.50 254 VAL A C 1
ATOM 1978 O O . VAL A 1 254 ? 38.463 -20.349 -21.869 1.00 74.50 254 VAL A O 1
ATOM 1981 N N . SER A 1 255 ? 36.327 -19.761 -21.545 1.00 70.81 255 SER A N 1
ATOM 1982 C CA . SER A 1 255 ? 35.828 -20.333 -22.805 1.00 70.81 255 SER A CA 1
ATOM 1983 C C . SER A 1 255 ? 36.283 -19.563 -24.052 1.00 70.81 255 SER A C 1
ATOM 1985 O O . SER A 1 255 ? 36.187 -20.087 -25.156 1.00 70.81 255 SER A O 1
ATOM 1987 N N . ARG A 1 256 ? 36.763 -18.321 -23.901 1.00 67.31 256 ARG A N 1
ATOM 1988 C CA . ARG A 1 256 ? 37.306 -17.507 -25.006 1.00 67.31 256 ARG A CA 1
ATOM 1989 C C . ARG A 1 256 ? 38.804 -17.707 -25.241 1.00 67.31 256 ARG A C 1
ATOM 1991 O O . ARG A 1 256 ? 39.326 -17.202 -26.232 1.00 67.31 256 ARG A O 1
ATOM 1998 N N . LEU A 1 257 ? 39.490 -18.395 -24.330 1.00 70.62 257 LEU A N 1
ATOM 1999 C CA . LEU A 1 257 ? 40.930 -18.655 -24.396 1.00 70.62 257 LEU A CA 1
ATOM 2000 C C . LEU A 1 257 ? 41.278 -20.029 -24.998 1.00 70.62 257 LEU A C 1
ATOM 2002 O O . LEU A 1 257 ? 42.462 -20.317 -25.174 1.00 70.62 257 LEU A O 1
ATOM 2006 N N . VAL A 1 258 ? 40.274 -20.853 -25.321 1.00 58.09 258 VAL A N 1
ATOM 2007 C CA . VAL A 1 258 ? 40.404 -22.168 -25.979 1.00 58.09 258 VAL A CA 1
ATOM 2008 C C . VAL A 1 258 ? 39.860 -22.087 -27.398 1.00 58.09 258 VAL A C 1
ATOM 2010 O O . VAL A 1 258 ? 40.528 -22.631 -28.304 1.00 58.09 258 VAL A O 1
#

Foldseek 3Di:
DVVLVVLLVVLVVLVVVLCVVPVPPPCPVVLVVVVVVLVVLLVVLCVLLLVLLVVVLVVPDPDPVVSVVVSVVVVVVVVVVSCVLSVLLVSLLSLLVSLLVQLVVLLVQCVPDDDPVSVVVSLVSVVSSLVSQVSSLVSCLQVLLVLVVVLLVLLLVLLLCVLVVVVVDSVSVSSVSVSVSSLVSLVSSLVSQASQLVSVVVVVVRDDSVSRFRHNVPPDTSYPVVNVVSVVVSVVSSVVSNVVVVVVVVVVVVVVVD

Organism: Rhipicephalus sanguineus (NCBI:txid34632)

pLDDT: mean 85.49, std 7.33, range [49.44, 93.69]